Protein AF-A0A2E5A199-F1 (afdb_monomer_lite)

Radius of gyration: 37.07 Å; chains: 1; bounding box: 67×34×120 Å

Sequence (334 aa):
MKANLLFLALPLVFSFAASLFSQEEELDAVEVDLREHFSIIGDELREQHEELSDLALEHELHFNEAQEEEDEFLIGMTEIEHAQAQQNLASWAKLIARHKKLMSMEGEAFINQSETFNAVIESVHRERDLIESRSKVAQIKFELGFAEDEQREDEQAILLRFLKQAQQEVKARSALMERWEAITRAEAQGHHEEAEVMHRKLFLEEQDLSLKLEAAELQSRVIEVRDRAKQFRKEAMLADKEVQTAKGISQLFNQRMETWKQLRAELEQAEDDEREELMEQFFEAQEKFQLKREAMEIELNLVRAQAHGDDDMVDELELHLEELSLEIHEFEEK

Foldseek 3Di:
DDDPPPPPDDPPPPPPPPPDDDADPVQVVVVVVLLVVLVVVLVVLVVVLVVLVVQLVVLVVQLVVCVVVVPPLSNQLSVLSNVLSVVLNVLSVVLSVVSVVLSPDDTPVNVVCSVVSVLSVVLSVLVNQLSVLVSQLSSLVSVLVVCVVVVVVVVNVVSVVSNVVSVVLNVLSVVLSVLSVVLVVCVVVVVPVVSVVSVVVSVVSVVVSVVVVVVVVVVVVVVVVVVVVVVVVLVVVLVVLVVVLVVVLVVLVVVLVVLVVVLVVCCVVDDPVVNVVSVVVNVLSVVLSVLVNVLSVLVSVLSVCVSVVVVVSNVVSVVVNVVSVVVNVVSVVD

Secondary structure (DSSP, 8-state):
----------STTTTTSTTSS-TTHHHHHHHHHHHHHHHHHHHHHHHHHHHHHHHHHHHHHHHHHHHHHT-HHHHHHHHHHHHHHHHHHHHHHHHHHHHHHHHT--THHHHHHHHHHHHHHHHHHHHHHHHHHHHHHHHHHHHHHHHHHTT-HHHHHHHHHHHHHHHHHHHHHHHHHHHHHHHHHHHHTT-HHHHHHHHHHHHHHHHHHHHHHHHHHHHHHHHHHHHHHHHHHHHHHHHHHHHHHHHHHHHHHHHHHHHHHHHHHHHTT--HHHHHHHHHHHHHHHHHHHHHHHHHHHHHHHHHHHHHT-HHHHHHHHHHHHHHHHHHHHHHH-

pLDDT: mean 85.94, std 14.56, range [24.88, 97.38]

Structure (mmCIF, N/CA/C/O backbone):
data_AF-A0A2E5A199-F1
#
_entry.id   AF-A0A2E5A199-F1
#
loop_
_atom_site.group_PDB
_atom_site.id
_atom_site.type_symbol
_atom_site.label_atom_id
_atom_site.label_alt_id
_atom_site.label_comp_id
_atom_site.label_asym_id
_atom_site.label_entity_id
_atom_site.label_seq_id
_atom_site.pdbx_PDB_ins_code
_atom_site.Cartn_x
_atom_site.Cartn_y
_atom_site.Cartn_z
_atom_site.occupancy
_atom_site.B_iso_or_equiv
_atom_site.auth_seq_id
_atom_site.auth_comp_id
_atom_site.auth_asym_id
_atom_site.auth_atom_id
_atom_site.pdbx_PDB_model_num
ATOM 1 N N . MET A 1 1 ? 1.422 8.614 -4.851 1.00 24.88 1 MET A N 1
ATOM 2 C CA . MET A 1 1 ? 0.882 9.483 -5.919 1.00 24.88 1 MET A CA 1
ATOM 3 C C . MET A 1 1 ? 1.415 8.922 -7.231 1.00 24.88 1 MET A C 1
ATOM 5 O O . MET A 1 1 ? 2.609 9.010 -7.450 1.00 24.88 1 MET A O 1
ATOM 9 N N . LYS A 1 2 ? 0.605 8.192 -8.016 1.00 27.00 2 LYS A N 1
ATOM 10 C CA . LYS A 1 2 ? 1.085 7.590 -9.274 1.00 27.00 2 LYS A CA 1
ATOM 11 C C . LYS A 1 2 ? 1.352 8.738 -10.251 1.00 27.00 2 LYS A C 1
ATOM 13 O O . LYS A 1 2 ? 0.399 9.410 -10.643 1.00 27.00 2 LYS A O 1
ATOM 18 N N . ALA A 1 3 ? 2.616 8.994 -10.580 1.00 29.12 3 ALA A N 1
ATOM 19 C CA . ALA A 1 3 ? 2.959 9.863 -11.695 1.00 29.12 3 ALA A CA 1
ATOM 20 C C . ALA A 1 3 ? 2.280 9.275 -12.938 1.00 29.12 3 ALA A C 1
ATOM 22 O O . ALA A 1 3 ? 2.580 8.154 -13.353 1.00 29.12 3 ALA A O 1
ATOM 23 N N . ASN A 1 4 ? 1.285 9.985 -13.470 1.00 28.78 4 ASN A N 1
ATOM 24 C CA . ASN A 1 4 ? 0.706 9.673 -14.768 1.00 28.78 4 ASN A CA 1
ATOM 25 C C . ASN A 1 4 ? 1.827 9.856 -15.794 1.00 28.78 4 ASN A C 1
ATOM 27 O O . ASN A 1 4 ? 2.088 10.973 -16.231 1.00 28.78 4 ASN A O 1
ATOM 31 N N . LEU A 1 5 ? 2.505 8.759 -16.134 1.00 39.41 5 LEU A N 1
ATOM 32 C CA . LEU A 1 5 ? 3.468 8.673 -17.225 1.00 39.41 5 LEU A CA 1
ATOM 33 C C . LEU A 1 5 ? 2.716 8.901 -18.534 1.00 39.41 5 LEU A C 1
ATOM 35 O O . LEU A 1 5 ? 2.209 7.979 -19.168 1.00 39.41 5 LEU A O 1
ATOM 39 N N . LEU A 1 6 ? 2.602 10.169 -18.905 1.00 34.03 6 LEU A N 1
ATOM 40 C CA . LEU A 1 6 ? 1.997 10.626 -20.142 1.00 34.03 6 LEU A CA 1
ATOM 41 C C . LEU A 1 6 ? 3.046 10.551 -21.259 1.00 34.03 6 LEU A C 1
ATOM 43 O O . LEU A 1 6 ? 3.339 11.543 -21.909 1.00 34.03 6 LEU A O 1
ATOM 47 N N . PHE A 1 7 ? 3.620 9.367 -21.491 1.00 43.84 7 PHE A N 1
ATOM 48 C CA . PHE A 1 7 ? 4.383 9.138 -22.714 1.00 43.84 7 PHE A CA 1
ATOM 49 C C . PHE A 1 7 ? 3.395 8.823 -23.832 1.00 43.84 7 PHE A C 1
ATOM 51 O O . PHE A 1 7 ? 2.826 7.733 -23.922 1.00 43.84 7 PHE A O 1
ATOM 58 N N . LEU A 1 8 ? 3.137 9.845 -24.647 1.00 34.78 8 LEU A N 1
ATOM 59 C CA . LEU A 1 8 ? 2.401 9.748 -25.898 1.00 34.78 8 LEU A CA 1
ATOM 60 C C . LEU A 1 8 ? 2.966 8.591 -26.725 1.00 34.78 8 LEU A C 1
ATOM 62 O O . LEU A 1 8 ? 4.098 8.631 -27.199 1.00 34.78 8 LEU A O 1
ATOM 66 N N . ALA A 1 9 ? 2.142 7.561 -26.894 1.00 34.72 9 ALA A N 1
ATOM 67 C CA . ALA A 1 9 ? 2.368 6.469 -27.819 1.00 34.72 9 ALA A CA 1
ATOM 68 C C . ALA A 1 9 ? 2.632 7.023 -29.225 1.00 34.72 9 ALA A C 1
ATOM 70 O O . ALA A 1 9 ? 1.703 7.429 -29.921 1.00 34.72 9 ALA A O 1
ATOM 71 N N . LEU A 1 10 ? 3.894 7.030 -29.649 1.00 37.38 10 LEU A N 1
ATOM 72 C CA . LEU A 1 10 ? 4.269 7.339 -31.024 1.00 37.38 10 LEU A CA 1
ATOM 73 C C . LEU A 1 10 ? 5.479 6.517 -31.526 1.00 37.38 10 LEU A C 1
ATOM 75 O O . LEU A 1 10 ? 6.422 7.109 -32.035 1.00 37.38 10 LEU A O 1
ATOM 79 N N . PRO A 1 11 ? 5.477 5.162 -31.496 1.00 36.22 11 PRO A N 1
ATOM 80 C CA . PRO A 1 11 ? 6.445 4.405 -32.295 1.00 36.22 11 PRO A CA 1
ATOM 81 C C . PRO A 1 11 ? 5.912 4.030 -33.693 1.00 36.22 11 PRO A C 1
ATOM 83 O O . PRO A 1 11 ? 6.680 3.673 -34.575 1.00 36.22 11 PRO A O 1
ATOM 86 N N . LEU A 1 12 ? 4.601 4.112 -33.948 1.00 33.97 12 LEU A N 1
ATOM 87 C CA . LEU A 1 12 ? 3.989 3.420 -35.097 1.00 33.97 12 LEU A CA 1
ATOM 88 C C . LEU A 1 12 ? 4.037 4.148 -36.452 1.00 33.97 12 LEU A C 1
ATOM 90 O O . LEU A 1 12 ? 3.563 3.589 -37.438 1.00 33.97 12 LEU A O 1
ATOM 94 N N . VAL A 1 13 ? 4.576 5.368 -36.540 1.00 35.22 13 VAL A N 1
ATOM 95 C CA . VAL A 1 13 ? 4.525 6.150 -37.796 1.00 35.22 13 VAL A CA 1
ATOM 96 C C . VAL A 1 13 ? 5.843 6.129 -38.582 1.00 35.22 13 VAL A C 1
ATOM 98 O O . VAL A 1 13 ? 5.814 6.330 -39.794 1.00 35.22 13 VAL A O 1
ATOM 101 N N . PHE A 1 14 ? 6.987 5.821 -37.961 1.00 40.53 14 PHE A N 1
ATOM 102 C CA . PHE A 1 14 ? 8.288 6.006 -38.622 1.00 40.53 14 PHE A CA 1
ATOM 103 C C . PHE A 1 14 ? 8.912 4.751 -39.252 1.00 40.53 14 PHE A C 1
ATOM 105 O O . PHE A 1 14 ? 9.697 4.890 -40.190 1.00 40.53 14 PHE A O 1
ATOM 112 N N . SER A 1 15 ? 8.509 3.533 -38.869 1.00 36.47 15 SER A N 1
ATOM 113 C CA . SER A 1 15 ? 9.135 2.298 -39.386 1.00 36.47 15 SER A CA 1
ATOM 114 C C . SER A 1 15 ? 8.840 1.985 -40.868 1.00 36.47 15 SER A C 1
ATOM 116 O O . SER A 1 15 ? 9.334 0.993 -41.394 1.00 36.47 15 SER A O 1
ATOM 118 N N . PHE A 1 16 ? 8.064 2.814 -41.582 1.00 34.56 16 PHE A N 1
ATOM 119 C CA . PHE A 1 16 ? 7.755 2.603 -43.007 1.00 34.56 16 PHE A CA 1
ATOM 120 C C . PHE A 1 16 ? 8.503 3.540 -43.976 1.00 34.56 16 PHE A C 1
ATOM 122 O O . PHE A 1 16 ? 8.472 3.310 -45.185 1.00 34.56 16 PHE A O 1
ATOM 129 N N . ALA A 1 17 ? 9.184 4.583 -43.488 1.00 35.19 17 ALA A N 1
ATOM 130 C CA . ALA A 1 17 ? 9.721 5.638 -44.356 1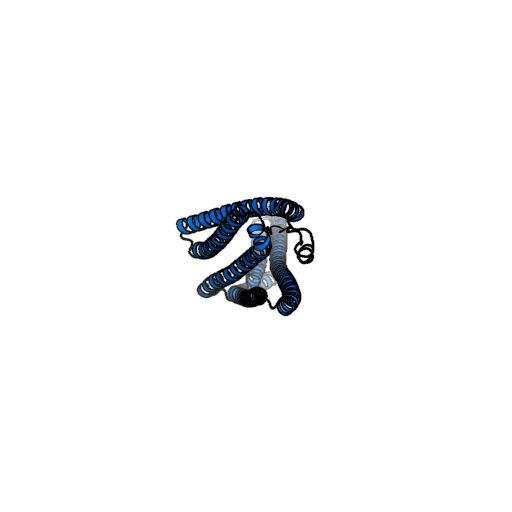.00 35.19 17 ALA A CA 1
ATOM 131 C C . ALA A 1 17 ? 11.151 5.386 -44.878 1.00 35.19 17 ALA A C 1
ATOM 133 O O . ALA A 1 17 ? 11.573 6.046 -45.819 1.00 35.19 17 ALA A O 1
ATOM 134 N N . ALA A 1 18 ? 11.891 4.419 -44.328 1.00 39.81 18 ALA A N 1
ATOM 135 C CA . ALA A 1 18 ? 13.328 4.277 -44.598 1.00 39.81 18 ALA A CA 1
ATOM 136 C C . ALA A 1 18 ? 13.702 3.500 -45.882 1.00 39.81 18 ALA A C 1
ATOM 138 O O . ALA A 1 18 ? 14.885 3.340 -46.173 1.00 39.81 18 ALA A O 1
ATOM 139 N N . SER A 1 19 ? 12.741 2.971 -46.653 1.00 38.12 19 SER A N 1
ATOM 140 C CA . SER A 1 19 ? 13.057 2.028 -47.751 1.00 38.12 19 SER A CA 1
ATOM 141 C C . SER A 1 19 ? 13.095 2.619 -49.163 1.00 38.12 19 SER A C 1
ATOM 143 O O . SER A 1 19 ? 13.468 1.922 -50.107 1.00 38.12 19 SER A O 1
ATOM 145 N N . LEU A 1 20 ? 12.762 3.893 -49.345 1.00 42.84 20 LEU A N 1
ATOM 146 C CA . LEU A 1 20 ? 12.813 4.578 -50.636 1.00 42.84 20 LEU A CA 1
ATOM 147 C C . LEU A 1 20 ? 13.168 6.051 -50.364 1.00 42.84 20 LEU A C 1
ATOM 149 O O . LEU A 1 20 ? 12.809 6.548 -49.309 1.00 42.84 20 LEU A O 1
ATOM 153 N N . PHE A 1 21 ? 13.772 6.750 -51.328 1.00 44.56 21 PHE A N 1
ATOM 154 C CA . PHE A 1 21 ? 13.880 8.227 -51.402 1.00 44.56 21 PHE A CA 1
ATOM 155 C C . PHE A 1 21 ? 15.234 8.867 -50.992 1.00 44.56 21 PHE A C 1
ATOM 157 O O . PHE A 1 21 ? 16.195 8.176 -50.674 1.00 44.56 21 PHE A O 1
ATOM 164 N N . SER A 1 22 ? 15.398 10.149 -51.327 1.00 42.78 22 SER A N 1
ATOM 165 C CA . SER A 1 22 ? 16.601 10.771 -51.917 1.00 42.78 22 SER A CA 1
ATOM 166 C C . SER A 1 22 ? 17.597 11.291 -50.864 1.00 42.78 22 SER A C 1
ATOM 168 O O . SER A 1 22 ? 17.261 12.123 -50.036 1.00 42.78 22 SER A O 1
ATOM 170 N N . GLN A 1 23 ? 18.855 10.846 -50.939 1.00 52.28 23 GLN A N 1
ATOM 171 C CA . GLN A 1 23 ? 19.699 10.537 -49.771 1.00 52.28 23 GLN A CA 1
ATOM 172 C C . GLN A 1 23 ? 20.349 11.658 -48.926 1.00 52.28 23 GLN A C 1
ATOM 174 O O . GLN A 1 23 ? 20.920 11.299 -47.910 1.00 52.28 23 GLN A O 1
ATOM 179 N N . GLU A 1 24 ? 20.317 12.955 -49.251 1.00 51.00 24 GLU A N 1
ATOM 180 C CA . GLU A 1 24 ? 20.997 13.976 -48.402 1.00 51.00 24 GLU A CA 1
ATOM 181 C C . GLU A 1 24 ? 20.033 15.027 -47.827 1.00 51.00 24 GLU A C 1
ATOM 183 O O . GLU A 1 24 ? 19.959 15.183 -46.613 1.00 51.00 24 GLU A O 1
ATOM 188 N N . GLU A 1 25 ? 19.217 15.684 -48.659 1.00 51.72 25 GLU A N 1
ATOM 189 C CA . GLU A 1 25 ? 18.277 16.731 -48.204 1.00 51.72 25 GLU A CA 1
ATOM 190 C C . GLU A 1 25 ? 17.136 16.202 -47.304 1.00 51.72 25 GLU A C 1
ATOM 192 O O . GLU A 1 25 ? 16.601 16.952 -46.490 1.00 51.72 25 GLU A O 1
ATOM 197 N N . GLU A 1 26 ? 16.765 14.919 -47.415 1.00 66.69 26 GLU A N 1
ATOM 198 C CA . GLU A 1 26 ? 15.750 14.287 -46.551 1.00 66.69 26 GLU A CA 1
ATOM 199 C C . GLU A 1 26 ? 16.341 13.719 -45.248 1.00 66.69 26 GLU A C 1
ATOM 201 O O . GLU A 1 26 ? 15.635 13.680 -44.241 1.00 66.69 26 GLU A O 1
ATOM 206 N N . LEU A 1 27 ? 17.626 13.330 -45.222 1.00 70.44 27 LEU A N 1
ATOM 207 C CA . LEU A 1 27 ? 18.279 12.851 -43.993 1.00 70.44 27 LEU A CA 1
ATOM 208 C C . LEU A 1 27 ? 18.458 13.982 -42.982 1.00 70.44 27 LEU A C 1
ATOM 210 O O . LEU A 1 27 ? 18.178 13.779 -41.803 1.00 70.44 27 LEU A O 1
ATOM 214 N N . ASP A 1 28 ? 18.845 15.171 -43.446 1.00 79.12 28 ASP A N 1
ATOM 215 C CA . ASP A 1 28 ? 18.967 16.353 -42.589 1.00 79.12 28 ASP A CA 1
ATOM 216 C C . ASP A 1 28 ? 17.611 16.736 -41.973 1.00 79.12 28 ASP A C 1
ATOM 218 O O . ASP A 1 28 ? 17.536 17.064 -40.789 1.00 79.12 28 ASP A O 1
ATOM 222 N N . ALA A 1 29 ? 16.520 16.649 -42.744 1.00 82.88 29 ALA A N 1
ATOM 223 C CA . ALA A 1 29 ? 15.172 16.919 -42.244 1.00 82.88 29 ALA A CA 1
ATOM 224 C C . ALA A 1 29 ? 14.725 15.886 -41.190 1.00 82.88 29 ALA A C 1
ATOM 226 O O . ALA A 1 29 ? 14.245 16.266 -40.124 1.00 82.88 29 ALA A O 1
ATOM 227 N N . VAL A 1 30 ? 14.941 14.590 -41.449 1.00 83.19 30 VAL A N 1
ATOM 228 C CA . VAL A 1 30 ? 14.633 13.507 -40.495 1.00 83.19 30 VAL A CA 1
ATOM 229 C C . VAL A 1 30 ? 15.480 13.620 -39.227 1.00 83.19 30 VAL A C 1
ATOM 231 O O . VAL A 1 30 ? 14.975 13.420 -38.123 1.00 83.19 30 VAL A O 1
ATOM 234 N N . GLU A 1 31 ? 16.763 13.953 -39.359 1.00 87.38 31 GLU A N 1
ATOM 235 C CA . GLU A 1 31 ? 17.644 14.171 -38.215 1.00 87.38 31 GLU A CA 1
ATOM 236 C C . GLU A 1 31 ? 17.173 15.355 -37.364 1.00 87.38 31 GLU A C 1
ATOM 238 O O . GLU A 1 31 ? 17.154 15.235 -36.139 1.00 87.38 31 GLU A O 1
ATOM 243 N N . VAL A 1 32 ? 16.765 16.471 -37.979 1.00 90.44 32 VAL A N 1
ATOM 244 C CA . VAL A 1 32 ? 16.222 17.633 -37.257 1.00 90.44 32 VAL A CA 1
ATOM 245 C C . VAL A 1 32 ? 14.986 17.245 -36.441 1.00 90.44 32 VAL A C 1
ATOM 247 O O . VAL A 1 32 ? 14.961 17.516 -35.238 1.00 90.44 32 VAL A O 1
ATOM 250 N N . ASP A 1 33 ? 14.021 16.550 -37.048 1.00 88.62 33 ASP A N 1
ATOM 251 C CA . ASP A 1 33 ? 12.797 16.106 -36.366 1.00 88.62 33 ASP A CA 1
ATOM 252 C C . ASP A 1 33 ? 13.111 15.153 -35.196 1.00 88.62 33 ASP A C 1
ATOM 254 O O . ASP A 1 33 ? 12.613 15.314 -34.077 1.00 88.62 33 ASP A O 1
ATOM 258 N N . LEU A 1 34 ? 13.994 14.171 -35.418 1.00 88.81 34 LEU A N 1
ATOM 259 C CA . LEU A 1 34 ? 14.422 13.236 -34.375 1.00 88.81 34 LEU A CA 1
ATOM 260 C C . LEU A 1 34 ? 15.199 13.939 -33.255 1.00 88.81 34 LEU A C 1
ATOM 262 O O . LEU A 1 34 ? 15.052 13.580 -32.088 1.00 88.81 34 LEU A O 1
ATOM 266 N N . ARG A 1 35 ? 16.025 14.943 -33.568 1.00 92.88 35 ARG A N 1
ATOM 267 C CA . ARG A 1 35 ? 16.754 15.721 -32.556 1.00 92.88 35 ARG A CA 1
ATOM 268 C C . ARG A 1 35 ? 15.820 16.553 -31.696 1.00 92.88 35 ARG A C 1
ATOM 270 O O . ARG A 1 35 ? 16.056 16.628 -30.493 1.00 92.88 35 ARG A O 1
ATOM 277 N N . GLU A 1 36 ? 14.784 17.151 -32.277 1.00 92.56 36 GLU A N 1
ATOM 278 C CA . GLU A 1 36 ? 13.746 17.841 -31.508 1.00 92.56 36 GLU A CA 1
ATOM 279 C C . GLU A 1 36 ? 13.052 16.858 -30.556 1.00 92.56 36 GLU A C 1
ATOM 281 O O . GLU A 1 36 ? 13.014 17.094 -29.346 1.00 92.56 36 GLU A O 1
ATOM 286 N N . HIS A 1 37 ? 12.621 15.703 -31.070 1.00 90.50 37 HIS A N 1
ATOM 287 C CA . HIS A 1 37 ? 12.005 14.645 -30.271 1.00 90.50 37 HIS A CA 1
ATOM 288 C C . HIS A 1 37 ? 12.902 14.170 -29.116 1.00 90.50 37 HIS A C 1
ATOM 290 O O . HIS A 1 37 ? 12.479 14.165 -27.958 1.00 90.50 37 HIS A O 1
ATOM 296 N N . PHE A 1 38 ? 14.163 13.822 -29.390 1.00 92.31 38 PHE A N 1
ATOM 297 C CA . PHE A 1 38 ? 15.076 13.384 -28.336 1.00 92.31 38 PHE A CA 1
ATOM 298 C C . PHE A 1 38 ? 15.531 14.522 -27.427 1.00 92.31 38 PHE A C 1
ATOM 300 O O . PHE A 1 38 ? 15.937 14.243 -26.303 1.00 92.31 38 PHE A O 1
ATOM 307 N N . SER A 1 39 ? 15.458 15.788 -27.840 1.00 93.50 39 SER A N 1
ATOM 308 C CA . SER A 1 39 ? 15.671 16.907 -26.918 1.00 93.50 39 SER A CA 1
ATOM 309 C C . SER A 1 39 ? 14.593 16.919 -25.835 1.00 93.50 39 SER A C 1
ATOM 311 O O . SER A 1 39 ? 14.948 16.983 -24.659 1.00 93.50 39 SER A O 1
ATOM 313 N N . ILE A 1 40 ? 13.320 16.767 -26.226 1.00 94.06 40 ILE A N 1
ATOM 314 C CA . ILE A 1 40 ? 12.175 16.684 -25.304 1.00 94.06 40 ILE A CA 1
ATOM 315 C C . ILE A 1 40 ? 12.341 15.490 -24.360 1.00 94.06 40 ILE A C 1
ATOM 317 O O . ILE A 1 40 ? 12.345 15.671 -23.146 1.00 94.06 40 ILE A O 1
ATOM 321 N N . ILE A 1 41 ? 12.611 14.297 -24.904 1.00 91.12 41 ILE A N 1
ATOM 322 C CA . ILE A 1 41 ? 12.896 13.105 -24.087 1.00 91.12 41 ILE A CA 1
ATOM 323 C C . ILE A 1 41 ? 14.065 13.370 -23.133 1.00 91.12 41 ILE A C 1
ATOM 325 O O . ILE A 1 41 ? 14.059 12.945 -21.985 1.00 91.12 41 ILE A O 1
ATOM 329 N N . GLY A 1 42 ? 15.099 14.072 -23.593 1.00 92.94 42 GLY A N 1
ATOM 330 C CA . GLY A 1 42 ? 16.251 14.413 -22.771 1.00 92.94 42 GLY A CA 1
ATOM 331 C C . GLY A 1 42 ? 15.902 15.280 -21.563 1.00 92.94 42 GLY A C 1
ATOM 332 O O . GLY A 1 42 ? 16.518 15.098 -20.511 1.00 92.94 42 GLY A O 1
ATOM 333 N N . ASP A 1 43 ? 14.969 16.220 -21.718 1.00 94.19 43 ASP A N 1
ATOM 334 C CA . ASP A 1 43 ? 14.435 17.039 -20.626 1.00 94.19 43 ASP A CA 1
ATOM 335 C C . ASP A 1 43 ? 13.599 16.186 -19.662 1.00 94.19 43 ASP A C 1
ATOM 337 O O . ASP A 1 43 ? 13.896 16.170 -18.468 1.00 94.19 43 ASP A O 1
ATOM 341 N N . GLU A 1 44 ? 12.667 15.381 -20.177 1.00 93.38 44 GLU A N 1
ATOM 342 C CA . GLU A 1 44 ? 11.818 14.480 -19.377 1.00 93.38 44 GLU A CA 1
ATOM 343 C C . GLU A 1 44 ? 12.647 13.463 -18.574 1.00 93.38 44 GLU A C 1
ATOM 345 O O . GLU A 1 44 ? 12.387 13.210 -17.398 1.00 93.38 44 GLU A O 1
ATOM 350 N N . LEU A 1 45 ? 13.706 12.904 -19.172 1.00 93.06 45 LEU A N 1
ATOM 351 C CA . LEU A 1 45 ? 14.615 11.989 -18.480 1.00 93.06 45 LEU A CA 1
ATOM 352 C C . LEU A 1 45 ? 15.344 12.669 -17.317 1.00 93.06 45 LEU A C 1
ATOM 354 O O . LEU A 1 45 ? 15.592 12.017 -16.303 1.00 93.06 45 LEU A O 1
ATOM 358 N N . ARG A 1 46 ? 15.719 13.948 -17.465 1.00 93.50 46 ARG A N 1
ATOM 359 C CA . ARG A 1 46 ? 16.380 14.721 -16.403 1.00 93.50 46 ARG A CA 1
ATOM 360 C C . ARG A 1 46 ? 15.415 15.058 -15.276 1.00 93.50 46 ARG A C 1
ATOM 362 O O . ARG A 1 46 ? 15.801 14.885 -14.128 1.00 93.50 46 ARG A O 1
ATOM 369 N N . GLU A 1 47 ? 14.198 15.474 -15.607 1.00 95.06 47 GLU A N 1
ATOM 370 C CA . GLU A 1 47 ? 13.137 15.735 -14.629 1.00 95.06 47 GLU A CA 1
ATOM 371 C C . GLU A 1 47 ? 12.844 14.475 -13.804 1.00 95.06 47 GLU A C 1
ATOM 373 O O . GLU A 1 47 ? 12.942 14.493 -12.583 1.00 95.06 47 GLU A O 1
ATOM 378 N N . GLN A 1 48 ? 12.641 13.330 -14.459 1.00 91.06 48 GLN A N 1
ATOM 379 C CA . GLN A 1 48 ? 12.413 12.066 -13.751 1.00 91.06 48 GLN A CA 1
ATOM 380 C C . GLN A 1 48 ? 13.619 11.613 -12.916 1.00 91.06 48 GLN A C 1
ATOM 382 O O . GLN A 1 48 ? 13.451 10.989 -11.872 1.00 91.06 48 GLN A O 1
ATOM 387 N N . HIS A 1 49 ? 14.847 11.912 -13.348 1.00 93.50 49 HIS A N 1
ATOM 388 C CA . HIS A 1 49 ? 16.030 11.647 -12.528 1.00 93.50 49 HIS A CA 1
ATOM 389 C C . HIS A 1 49 ? 16.058 12.506 -11.264 1.00 93.50 49 HIS A C 1
ATOM 391 O O . HIS A 1 49 ? 16.510 12.029 -10.228 1.00 93.50 49 HIS A O 1
ATOM 397 N N . GLU A 1 50 ? 15.638 13.767 -11.357 1.00 95.25 50 GLU A N 1
ATOM 398 C CA . GLU A 1 50 ? 15.537 14.674 -10.213 1.00 95.25 50 GLU A CA 1
ATOM 399 C C . GLU A 1 50 ? 14.490 14.158 -9.220 1.00 95.25 50 GLU A C 1
ATOM 401 O O . GLU A 1 50 ? 14.830 13.940 -8.063 1.00 95.25 50 GLU A O 1
ATOM 406 N N . GLU A 1 51 ? 13.294 13.791 -9.691 1.00 94.00 51 GLU A N 1
ATOM 407 C CA . GLU A 1 51 ? 12.251 13.185 -8.847 1.00 94.00 51 GLU A CA 1
ATOM 408 C C . GLU A 1 51 ? 12.729 11.903 -8.143 1.00 94.00 51 GLU A C 1
ATOM 410 O O . GLU A 1 51 ? 12.517 11.718 -6.945 1.00 94.00 51 GLU A O 1
ATOM 415 N N . LEU A 1 52 ? 13.406 11.007 -8.873 1.00 92.19 52 LEU A N 1
ATOM 416 C CA . LEU A 1 52 ? 13.977 9.789 -8.291 1.00 92.19 52 LEU A CA 1
ATOM 417 C C . LEU A 1 52 ? 15.108 10.093 -7.300 1.00 92.19 52 LEU A C 1
ATOM 419 O O . LEU A 1 52 ? 15.325 9.318 -6.368 1.00 92.19 52 LEU A O 1
ATOM 423 N N . SER A 1 53 ? 15.841 11.188 -7.506 1.00 95.38 53 SER A N 1
ATOM 424 C CA . SER A 1 53 ? 16.921 11.618 -6.618 1.00 95.38 53 SER A CA 1
ATOM 425 C C . SER A 1 53 ? 16.366 12.149 -5.309 1.00 95.38 53 SER A C 1
ATOM 427 O O . SER A 1 53 ? 16.870 11.776 -4.252 1.00 95.38 53 SER A O 1
ATOM 429 N N . ASP A 1 54 ? 15.319 12.965 -5.377 1.00 94.75 54 ASP A N 1
ATOM 430 C CA . ASP A 1 54 ? 14.629 13.486 -4.201 1.00 94.75 54 ASP A CA 1
ATOM 431 C C . ASP A 1 54 ? 14.015 12.348 -3.383 1.00 94.75 54 ASP A C 1
ATOM 433 O O . ASP A 1 54 ? 14.224 12.277 -2.173 1.00 94.75 54 ASP A O 1
ATOM 437 N N . LEU A 1 55 ? 13.358 11.391 -4.046 1.00 91.12 55 LEU A N 1
ATOM 438 C CA . LEU A 1 55 ? 12.800 10.213 -3.383 1.00 91.12 55 LEU A CA 1
ATOM 439 C C . LEU A 1 55 ? 13.888 9.354 -2.712 1.00 91.12 55 LEU A C 1
ATOM 441 O O . LEU A 1 55 ? 13.705 8.861 -1.602 1.00 91.12 55 LEU A O 1
ATOM 445 N N . ALA A 1 56 ? 15.041 9.165 -3.358 1.00 93.06 56 ALA A N 1
ATOM 446 C CA . ALA A 1 56 ? 16.137 8.406 -2.757 1.00 93.06 56 ALA A CA 1
ATOM 447 C C . ALA A 1 56 ? 16.741 9.105 -1.531 1.00 93.06 56 ALA A C 1
ATOM 449 O O . ALA A 1 56 ? 17.116 8.419 -0.580 1.00 93.06 56 ALA A O 1
ATOM 450 N N . LEU A 1 57 ? 16.817 10.441 -1.552 1.00 95.00 57 LEU A N 1
ATOM 451 C CA . LEU A 1 57 ? 17.238 11.248 -0.405 1.00 95.00 57 LEU A CA 1
ATOM 452 C C . LEU A 1 57 ? 16.226 11.161 0.742 1.00 95.00 57 LEU A C 1
ATOM 454 O O . LEU A 1 57 ? 16.634 11.047 1.894 1.00 95.00 57 LEU A O 1
ATOM 458 N N . GLU A 1 58 ? 14.927 11.175 0.440 1.00 94.81 58 GLU A N 1
ATOM 459 C CA . GLU A 1 58 ? 13.859 10.973 1.428 1.00 94.81 58 GLU A CA 1
ATOM 460 C C . GLU A 1 58 ? 13.983 9.599 2.104 1.00 94.81 58 GLU A C 1
ATOM 462 O O . GLU A 1 58 ? 14.021 9.514 3.330 1.00 94.81 58 GLU A O 1
ATOM 467 N N . HIS A 1 59 ? 14.154 8.521 1.333 1.00 92.38 59 HIS A N 1
ATOM 468 C CA . HIS A 1 59 ? 14.359 7.188 1.908 1.00 92.38 59 HIS A CA 1
ATOM 469 C C . HIS A 1 59 ? 15.674 7.066 2.694 1.00 92.38 59 HIS A C 1
ATOM 471 O O . HIS A 1 59 ? 15.720 6.356 3.695 1.00 92.38 59 HIS A O 1
ATOM 477 N N . GLU A 1 60 ? 16.747 7.747 2.273 1.00 93.81 60 GLU A N 1
ATOM 478 C CA . GLU A 1 60 ? 18.000 7.808 3.041 1.00 93.81 60 GLU A CA 1
ATOM 479 C C . GLU A 1 60 ? 17.809 8.527 4.382 1.00 93.81 60 GLU A C 1
ATOM 481 O O . GLU A 1 60 ? 18.316 8.068 5.404 1.00 93.81 60 GLU A O 1
ATOM 486 N N . LEU A 1 61 ? 17.056 9.630 4.394 1.00 95.38 61 LEU A N 1
ATOM 487 C CA . LEU A 1 61 ? 16.710 10.350 5.616 1.00 95.38 61 LEU A CA 1
ATOM 488 C C . LEU A 1 61 ? 15.928 9.447 6.575 1.00 95.38 61 LEU A C 1
ATOM 490 O O . LEU A 1 61 ? 16.358 9.280 7.711 1.00 95.38 61 LEU A O 1
ATOM 494 N N . HIS A 1 62 ? 14.850 8.812 6.110 1.00 93.12 62 HIS A N 1
ATOM 495 C CA . HIS A 1 62 ? 14.040 7.919 6.941 1.00 93.12 62 HIS A CA 1
ATOM 496 C C . HIS A 1 62 ? 14.821 6.714 7.465 1.00 93.12 62 HIS A C 1
ATOM 498 O O . HIS A 1 62 ? 14.621 6.301 8.604 1.00 93.12 62 HIS A O 1
ATOM 504 N N . PHE A 1 63 ? 15.743 6.171 6.668 1.00 93.62 63 PHE A N 1
ATOM 505 C CA . PHE A 1 63 ? 16.639 5.114 7.126 1.00 93.62 63 PHE A CA 1
ATOM 506 C C . PHE A 1 63 ? 17.563 5.592 8.252 1.00 93.62 63 PHE A C 1
ATOM 508 O O . PHE A 1 63 ? 17.717 4.901 9.257 1.00 93.62 63 PHE A O 1
ATOM 515 N N . ASN A 1 64 ? 18.146 6.787 8.121 1.00 94.25 64 ASN A N 1
ATOM 516 C CA . ASN A 1 64 ? 18.992 7.363 9.166 1.00 94.25 64 ASN A CA 1
ATOM 517 C C . ASN A 1 64 ? 18.188 7.692 10.436 1.00 94.25 64 ASN A C 1
ATOM 519 O O . ASN A 1 64 ? 18.653 7.397 11.532 1.00 94.25 64 ASN A O 1
ATOM 523 N N . GLU A 1 65 ? 16.979 8.245 10.302 1.00 95.06 65 GLU A N 1
ATOM 524 C CA . GLU A 1 65 ? 16.065 8.501 11.426 1.00 95.06 65 GLU A CA 1
ATOM 525 C C . GLU A 1 65 ? 15.716 7.198 12.160 1.00 95.06 65 GLU A C 1
ATOM 527 O O . GLU A 1 65 ? 15.864 7.118 13.376 1.00 95.06 65 GLU A O 1
ATOM 532 N N . ALA A 1 66 ? 15.355 6.141 11.426 1.00 93.81 66 ALA A N 1
ATOM 533 C CA . ALA A 1 66 ? 15.067 4.834 12.011 1.00 93.81 66 ALA A CA 1
ATOM 534 C C . ALA A 1 66 ? 16.286 4.233 12.737 1.00 93.81 66 ALA A C 1
ATOM 536 O O . ALA A 1 66 ? 16.138 3.613 13.790 1.00 93.81 66 ALA A O 1
ATOM 537 N N . GLN A 1 67 ? 17.500 4.438 12.208 1.00 94.31 67 GLN A N 1
ATOM 538 C CA . GLN A 1 67 ? 18.739 4.035 12.881 1.00 94.31 67 GLN A CA 1
ATOM 539 C C . GLN A 1 67 ? 18.997 4.817 14.171 1.00 94.31 67 GLN A C 1
ATOM 541 O O . GLN A 1 67 ? 19.460 4.229 15.147 1.00 94.31 67 GLN A O 1
ATOM 546 N N . GLU A 1 68 ? 18.724 6.122 14.182 1.00 95.75 68 GLU A N 1
ATOM 547 C CA . GLU A 1 68 ? 18.858 6.962 15.376 1.00 95.75 68 GLU A CA 1
ATOM 548 C C . GLU A 1 68 ? 17.836 6.596 16.461 1.00 95.75 68 GLU A C 1
ATOM 550 O O . GLU A 1 68 ? 18.155 6.662 17.649 1.00 95.75 68 GLU A O 1
ATOM 555 N N . GLU A 1 69 ? 16.631 6.188 16.059 1.00 95.56 69 GLU A N 1
ATOM 556 C CA . GLU A 1 69 ? 15.563 5.730 16.955 1.00 95.56 69 GLU A CA 1
ATOM 557 C C . GLU A 1 69 ? 15.720 4.264 17.403 1.00 95.56 69 GLU A C 1
ATOM 559 O O . GLU A 1 69 ? 14.996 3.823 18.294 1.00 95.56 69 GLU A O 1
ATOM 564 N N . GLU A 1 70 ? 16.683 3.527 16.834 1.00 93.62 70 GLU A N 1
ATOM 565 C CA . GLU A 1 70 ? 16.919 2.094 17.077 1.00 93.62 70 GLU A CA 1
ATOM 566 C C . GLU A 1 70 ? 15.664 1.219 16.837 1.00 93.62 70 GLU A C 1
ATOM 568 O O . GLU A 1 70 ? 15.501 0.160 17.447 1.00 93.62 70 GLU A O 1
ATOM 573 N N . ASP A 1 71 ? 14.775 1.637 15.926 1.00 94.50 71 ASP A N 1
ATOM 574 C CA . ASP A 1 71 ? 13.564 0.891 15.565 1.00 94.50 71 ASP A CA 1
ATOM 575 C C . ASP A 1 71 ? 13.895 -0.175 14.509 1.00 94.50 71 ASP A C 1
ATOM 577 O O . ASP A 1 71 ? 13.972 0.098 13.310 1.00 94.50 71 ASP A O 1
ATOM 581 N N . GLU A 1 72 ? 14.102 -1.417 14.957 1.00 91.19 72 GLU A N 1
ATOM 582 C CA . GLU A 1 72 ? 14.478 -2.547 14.095 1.00 91.19 72 GLU A CA 1
ATOM 583 C C . GLU A 1 72 ? 13.497 -2.781 12.934 1.00 91.19 72 GLU A C 1
ATOM 585 O O . GLU A 1 72 ? 13.923 -3.158 11.835 1.00 91.19 72 GLU A O 1
ATOM 590 N N . PHE A 1 73 ? 12.199 -2.542 13.151 1.00 91.50 73 PHE A N 1
ATOM 591 C CA . PHE A 1 73 ? 11.186 -2.704 12.113 1.00 91.50 73 PHE A CA 1
ATOM 592 C C . PHE A 1 73 ? 11.323 -1.610 11.053 1.00 91.50 73 PHE A C 1
ATOM 594 O O . PHE A 1 73 ? 11.414 -1.906 9.856 1.00 91.50 73 PHE A O 1
ATOM 601 N N . LEU A 1 74 ? 11.388 -0.345 11.479 1.00 92.94 74 LEU A N 1
ATOM 602 C CA . LEU A 1 74 ? 11.538 0.781 10.557 1.00 92.94 74 LEU A CA 1
ATOM 603 C C . LEU A 1 74 ? 12.875 0.738 9.815 1.00 92.94 74 LEU A C 1
ATOM 605 O O . LEU A 1 74 ? 12.897 1.020 8.616 1.00 92.94 74 LEU A O 1
ATOM 609 N N . ILE A 1 75 ? 13.966 0.326 10.469 1.00 94.38 75 ILE A N 1
ATOM 610 C CA . ILE A 1 75 ? 15.284 0.170 9.836 1.00 94.38 75 ILE A CA 1
ATOM 611 C C . ILE A 1 75 ? 15.193 -0.808 8.664 1.00 94.38 75 ILE A C 1
ATOM 613 O O . ILE A 1 75 ? 15.613 -0.478 7.557 1.00 94.38 75 ILE A O 1
ATOM 617 N N . GLY A 1 76 ? 14.626 -2.000 8.870 1.00 93.12 76 GLY A N 1
ATOM 618 C CA . GLY A 1 76 ? 14.572 -2.991 7.796 1.00 93.12 76 GLY A CA 1
ATOM 619 C C . GLY A 1 76 ? 13.606 -2.616 6.668 1.00 93.12 76 GLY A C 1
ATOM 620 O O . GLY A 1 76 ? 13.908 -2.867 5.500 1.00 93.12 76 GLY A O 1
ATOM 621 N N . MET A 1 77 ? 12.485 -1.954 6.974 1.00 95.12 77 MET A N 1
ATOM 622 C CA . MET A 1 77 ? 11.567 -1.451 5.943 1.00 95.12 77 MET A CA 1
ATOM 623 C C . MET A 1 77 ? 12.210 -0.358 5.083 1.00 95.12 77 MET A C 1
ATOM 625 O O . MET A 1 77 ? 12.185 -0.440 3.851 1.00 95.12 77 MET A O 1
ATOM 629 N N . THR A 1 78 ? 12.837 0.630 5.720 1.00 94.50 78 THR A N 1
ATOM 630 C CA . THR A 1 78 ? 13.501 1.745 5.028 1.00 94.50 78 THR A CA 1
ATOM 631 C C . THR A 1 78 ? 14.772 1.304 4.299 1.00 94.50 78 THR A C 1
ATOM 633 O O . THR A 1 78 ? 15.069 1.840 3.233 1.00 94.50 78 THR A O 1
ATOM 636 N N . GLU A 1 79 ? 15.479 0.271 4.772 1.00 95.25 79 GLU A N 1
ATOM 637 C CA . GLU A 1 79 ? 16.611 -0.332 4.051 1.00 95.25 79 GLU A CA 1
ATOM 638 C C . GLU A 1 79 ? 16.176 -0.886 2.686 1.00 95.25 79 GLU A C 1
ATOM 640 O O . GLU A 1 79 ? 16.841 -0.663 1.668 1.00 95.25 79 GLU A O 1
ATOM 645 N N . ILE A 1 80 ? 15.036 -1.585 2.643 1.00 95.69 80 ILE A N 1
ATOM 646 C CA . ILE A 1 80 ? 14.484 -2.152 1.407 1.00 95.69 80 ILE A CA 1
ATOM 647 C C . ILE A 1 80 ? 14.100 -1.034 0.425 1.00 95.69 80 ILE A C 1
ATOM 649 O O . ILE A 1 80 ? 14.444 -1.108 -0.761 1.00 95.69 80 ILE A O 1
ATOM 653 N N . GLU A 1 81 ? 13.429 0.012 0.910 1.00 94.00 81 GLU A N 1
ATOM 654 C CA . GLU A 1 81 ? 13.022 1.169 0.100 1.00 94.00 81 GLU A CA 1
ATOM 655 C C . GLU A 1 81 ? 14.220 1.958 -0.432 1.00 94.00 81 GLU A C 1
ATOM 657 O O . GLU A 1 81 ? 14.291 2.268 -1.625 1.00 94.00 81 GLU A O 1
ATOM 662 N N . HIS A 1 82 ? 15.209 2.213 0.424 1.00 93.00 82 HIS A N 1
ATOM 663 C CA . HIS A 1 82 ? 16.442 2.882 0.039 1.00 93.00 82 HIS A CA 1
ATOM 664 C C . HIS A 1 82 ? 17.191 2.076 -1.034 1.00 93.00 82 HIS A C 1
ATOM 666 O O . HIS A 1 82 ? 17.571 2.619 -2.076 1.00 93.00 82 HIS A O 1
ATOM 672 N N . ALA A 1 83 ? 17.338 0.758 -0.853 1.00 94.19 83 ALA A N 1
ATOM 673 C CA . ALA A 1 83 ? 17.990 -0.106 -1.836 1.00 94.19 83 ALA A CA 1
ATOM 674 C C . ALA A 1 83 ? 17.259 -0.113 -3.193 1.00 94.19 83 ALA A C 1
ATOM 676 O O . ALA A 1 83 ? 17.906 -0.108 -4.247 1.00 94.19 83 ALA A O 1
ATOM 677 N N . GLN A 1 84 ? 15.923 -0.103 -3.186 1.00 94.62 84 GLN A N 1
ATOM 678 C CA . GLN A 1 84 ? 15.103 0.047 -4.389 1.00 94.62 84 GLN A CA 1
ATOM 679 C C . GLN A 1 84 ? 15.356 1.395 -5.079 1.00 94.62 84 GLN A C 1
ATOM 681 O O . GLN A 1 84 ? 15.607 1.426 -6.289 1.00 94.62 84 GLN A O 1
ATOM 686 N N . ALA A 1 85 ? 15.303 2.502 -4.334 1.00 93.81 85 ALA A N 1
ATOM 687 C CA . ALA A 1 85 ? 15.482 3.845 -4.879 1.00 93.81 85 ALA A CA 1
ATOM 688 C C . ALA A 1 85 ? 16.862 4.007 -5.541 1.00 93.81 85 ALA A C 1
ATOM 690 O O . ALA A 1 85 ? 16.962 4.499 -6.669 1.00 93.81 85 ALA A O 1
ATOM 691 N N . GLN A 1 86 ? 17.915 3.476 -4.911 1.00 94.12 86 GLN A N 1
ATOM 692 C CA . GLN A 1 86 ? 19.273 3.477 -5.464 1.00 94.12 86 GLN A CA 1
ATOM 693 C C . GLN A 1 86 ? 19.388 2.675 -6.772 1.00 94.12 86 GLN A C 1
ATOM 695 O O . GLN A 1 86 ? 20.060 3.105 -7.715 1.00 94.12 86 GLN A O 1
ATOM 700 N N . GLN A 1 87 ? 18.715 1.524 -6.881 1.00 94.25 87 GLN A N 1
ATOM 701 C CA . GLN A 1 87 ? 18.698 0.741 -8.127 1.00 94.25 87 GLN A CA 1
ATOM 702 C C . GLN A 1 87 ? 17.988 1.484 -9.267 1.00 94.25 87 GLN A C 1
ATOM 704 O O . GLN A 1 87 ? 18.474 1.482 -10.406 1.00 94.25 87 GLN A O 1
ATOM 709 N N . ASN A 1 88 ? 16.872 2.150 -8.962 1.00 92.38 88 ASN A N 1
ATOM 710 C CA . ASN A 1 88 ? 16.128 2.953 -9.930 1.00 92.38 88 ASN A CA 1
ATOM 711 C C . ASN A 1 88 ? 16.967 4.134 -10.429 1.00 92.38 88 ASN A C 1
ATOM 713 O O . ASN A 1 88 ? 17.130 4.301 -11.641 1.00 92.38 88 ASN A O 1
ATOM 717 N N . LEU A 1 89 ? 17.590 4.882 -9.514 1.00 93.56 89 LEU A N 1
ATOM 718 C CA . LEU A 1 89 ? 18.513 5.968 -9.841 1.00 93.56 89 LEU A CA 1
ATOM 719 C C . LEU A 1 89 ? 19.669 5.513 -10.728 1.00 93.56 89 LEU A C 1
ATOM 721 O O . LEU A 1 89 ? 19.956 6.131 -11.754 1.00 93.56 89 LEU A O 1
ATOM 725 N N . ALA A 1 90 ? 20.317 4.402 -10.375 1.00 94.06 90 ALA A N 1
ATOM 726 C CA . ALA A 1 90 ? 21.430 3.872 -11.153 1.00 94.06 90 ALA A CA 1
ATOM 727 C C . ALA A 1 90 ? 21.011 3.499 -12.586 1.00 94.06 90 ALA A C 1
ATOM 729 O O . ALA A 1 90 ? 21.784 3.686 -13.532 1.00 94.06 90 ALA A O 1
ATOM 730 N N . SER A 1 91 ? 19.798 2.975 -12.762 1.00 92.81 91 SER A N 1
ATOM 731 C CA . SER A 1 91 ? 19.244 2.624 -14.075 1.00 92.81 91 SER A CA 1
ATOM 732 C C . SER A 1 91 ? 18.917 3.876 -14.893 1.00 92.81 91 SER A C 1
ATOM 734 O O . SER A 1 91 ? 19.294 3.967 -16.066 1.00 92.81 91 SER A O 1
ATOM 736 N N . TRP A 1 92 ? 18.337 4.894 -14.254 1.00 94.06 92 TRP A N 1
ATOM 737 C CA . TRP A 1 92 ? 18.010 6.173 -14.886 1.00 94.06 92 TRP A CA 1
ATOM 738 C C . TRP A 1 92 ? 19.254 6.971 -15.295 1.00 94.06 92 TRP A C 1
ATOM 740 O O . TRP A 1 92 ? 19.346 7.483 -16.413 1.00 94.06 92 TRP A O 1
ATOM 750 N N . ALA A 1 93 ? 20.282 6.995 -14.445 1.00 93.88 93 ALA A N 1
ATOM 751 C CA . ALA A 1 93 ? 21.564 7.623 -14.748 1.00 93.88 93 ALA A CA 1
ATOM 752 C C . ALA A 1 93 ? 22.245 6.981 -15.973 1.00 93.88 93 ALA A C 1
ATOM 754 O O . ALA A 1 93 ? 22.799 7.682 -16.829 1.00 93.88 93 ALA A O 1
ATOM 755 N N . LYS A 1 94 ? 22.167 5.647 -16.111 1.00 95.50 94 LYS A N 1
ATOM 756 C CA . LYS A 1 94 ? 22.648 4.933 -17.308 1.00 95.50 94 LYS A CA 1
ATOM 757 C C . LYS A 1 94 ? 21.850 5.318 -18.554 1.00 95.50 94 LYS A C 1
ATOM 759 O O . LYS A 1 94 ? 22.454 5.475 -19.618 1.00 95.50 94 LYS A O 1
ATOM 764 N N . LEU A 1 95 ? 20.530 5.481 -18.440 1.00 95.25 95 LEU A N 1
ATOM 765 C CA . LEU A 1 95 ? 19.669 5.903 -19.547 1.00 95.25 95 LEU A CA 1
ATOM 766 C C . LEU A 1 95 ? 20.022 7.319 -20.025 1.00 95.25 95 LEU A C 1
ATOM 768 O O . LEU A 1 95 ? 20.249 7.518 -21.217 1.00 95.25 95 LEU A O 1
ATOM 772 N N . ILE A 1 96 ? 20.207 8.267 -19.102 1.00 95.50 96 ILE A N 1
ATOM 773 C CA . ILE A 1 96 ? 20.671 9.630 -19.414 1.00 95.50 96 ILE A CA 1
ATOM 774 C C . ILE A 1 96 ? 22.052 9.615 -20.077 1.00 95.50 96 ILE A C 1
ATOM 776 O O . ILE A 1 96 ? 22.301 10.353 -21.030 1.00 95.50 96 ILE A O 1
ATOM 780 N N . ALA A 1 97 ? 22.979 8.781 -19.602 1.00 96.06 97 ALA A N 1
ATOM 781 C CA . ALA A 1 97 ? 24.295 8.668 -20.226 1.00 96.06 97 ALA A CA 1
ATOM 782 C C . ALA A 1 97 ? 24.198 8.154 -21.675 1.00 96.06 97 ALA A C 1
ATOM 784 O O . ALA A 1 97 ? 24.917 8.637 -22.553 1.00 96.06 97 ALA A O 1
ATOM 785 N N . ARG A 1 98 ? 23.285 7.208 -21.944 1.00 94.88 98 ARG A N 1
ATOM 786 C CA . ARG A 1 98 ? 22.998 6.725 -23.304 1.00 94.88 98 ARG A CA 1
ATOM 787 C C . ARG A 1 98 ? 22.347 7.801 -24.170 1.00 94.88 98 ARG A C 1
ATOM 789 O O . ARG A 1 98 ? 22.773 7.954 -25.309 1.00 94.88 98 ARG A O 1
ATOM 796 N N . HIS A 1 99 ? 21.413 8.579 -23.623 1.00 96.19 99 HIS A N 1
ATOM 797 C CA . HIS A 1 99 ? 20.812 9.733 -24.301 1.00 96.19 99 HIS A CA 1
ATOM 798 C C . HIS A 1 99 ? 21.875 10.744 -24.738 1.00 96.19 99 HIS A C 1
ATOM 800 O O . HIS A 1 99 ? 21.973 11.078 -25.915 1.00 96.19 99 HIS A O 1
ATOM 806 N N . LYS A 1 100 ? 22.757 11.155 -23.817 1.00 96.00 100 LYS A N 1
ATOM 807 C CA . LYS A 1 100 ? 23.872 12.069 -24.120 1.00 96.00 100 LYS A CA 1
ATOM 808 C C . LYS A 1 100 ? 24.770 11.523 -25.228 1.00 96.00 100 LYS A C 1
ATOM 810 O O . LYS A 1 100 ? 25.199 12.274 -26.100 1.00 96.00 100 LYS A O 1
ATOM 815 N N . LYS A 1 101 ? 25.040 10.213 -25.208 1.00 96.38 101 LYS A N 1
ATOM 816 C CA . LYS A 1 101 ? 25.810 9.546 -26.262 1.00 96.38 101 LYS A CA 1
ATOM 817 C C . LYS A 1 101 ? 25.078 9.589 -27.605 1.00 96.38 101 LYS A C 1
ATOM 819 O O . LYS A 1 101 ? 25.719 9.933 -28.591 1.00 96.38 101 LYS A O 1
ATOM 824 N N . LEU A 1 102 ? 23.779 9.283 -27.647 1.00 94.94 102 LEU A N 1
ATOM 825 C CA . LEU A 1 102 ? 22.957 9.389 -28.858 1.00 94.94 102 LEU A CA 1
ATOM 826 C C . LEU A 1 102 ? 22.999 10.814 -29.425 1.00 94.94 102 LEU A C 1
ATOM 828 O O . LEU A 1 102 ? 23.330 10.989 -30.589 1.00 94.94 102 LEU A O 1
ATOM 832 N N . MET A 1 103 ? 22.765 11.830 -28.591 1.00 94.81 103 MET A N 1
ATOM 833 C CA . MET A 1 103 ? 22.733 13.233 -29.025 1.00 94.81 103 MET A CA 1
ATOM 834 C C . MET A 1 103 ? 24.075 13.744 -29.567 1.00 94.81 103 MET A C 1
ATOM 836 O O . MET A 1 103 ? 24.090 14.711 -30.326 1.00 94.81 103 MET A O 1
ATOM 840 N N . SER A 1 104 ? 25.186 13.097 -29.200 1.00 95.69 104 SER A N 1
ATOM 841 C CA . SER A 1 104 ? 26.525 13.390 -29.734 1.00 95.69 104 SER A CA 1
ATOM 842 C C . SER A 1 104 ? 26.839 12.720 -31.078 1.00 95.69 104 SER A C 1
ATOM 844 O O . SER A 1 104 ? 27.891 12.992 -31.650 1.00 95.69 104 SER A O 1
ATOM 846 N N . MET A 1 105 ? 25.979 11.819 -31.561 1.00 94.50 105 MET A N 1
ATOM 847 C CA . MET A 1 105 ? 26.100 11.217 -32.893 1.00 94.50 105 MET A CA 1
ATOM 848 C C . MET A 1 105 ? 25.567 12.176 -33.960 1.00 94.50 105 MET A C 1
ATOM 850 O O . MET A 1 105 ? 24.787 13.069 -33.643 1.00 94.50 105 MET A O 1
ATOM 854 N N . GLU A 1 106 ? 25.957 11.973 -35.217 1.00 91.38 106 GLU A N 1
ATOM 855 C CA . GLU A 1 106 ? 25.556 12.793 -36.370 1.00 91.38 106 GLU A CA 1
ATOM 856 C C . GLU A 1 106 ? 25.215 11.890 -37.565 1.00 91.38 106 GLU A C 1
ATOM 858 O O . GLU A 1 106 ? 25.748 10.776 -37.679 1.00 91.38 106 GLU A O 1
ATOM 863 N N . GLY A 1 107 ? 24.333 12.362 -38.448 1.00 87.56 107 GLY A N 1
ATOM 864 C CA . GLY A 1 107 ? 23.970 11.699 -39.696 1.00 87.56 107 GLY A CA 1
ATOM 865 C C . GLY A 1 107 ? 23.351 10.316 -39.496 1.00 87.56 107 GLY A C 1
ATOM 866 O O . GLY A 1 107 ? 22.656 10.030 -38.516 1.00 87.56 107 GLY A O 1
ATOM 867 N N . GLU A 1 108 ? 23.663 9.401 -40.414 1.00 86.31 108 GLU A N 1
ATOM 868 C CA . GLU A 1 108 ? 23.144 8.027 -40.404 1.00 86.31 108 GLU A CA 1
ATOM 869 C C . GLU A 1 108 ? 23.404 7.285 -39.082 1.00 86.31 108 GLU A C 1
ATOM 871 O O . GLU A 1 108 ? 22.604 6.443 -38.679 1.00 86.31 108 GLU A O 1
ATOM 876 N N . ALA A 1 109 ? 24.497 7.584 -38.370 1.00 87.81 109 ALA A N 1
ATOM 877 C CA . ALA A 1 109 ? 24.799 6.936 -37.094 1.00 87.81 109 ALA A CA 1
ATOM 878 C C . ALA A 1 109 ? 23.786 7.305 -35.996 1.00 87.81 109 ALA A C 1
ATOM 880 O O . ALA A 1 109 ? 23.427 6.443 -35.193 1.00 87.81 109 ALA A O 1
ATOM 881 N N . PHE A 1 110 ? 23.318 8.558 -35.976 1.00 89.94 110 PHE A N 1
ATOM 882 C CA . PHE A 1 110 ? 22.263 9.016 -35.072 1.00 89.94 110 PHE A CA 1
ATOM 883 C C . PHE A 1 110 ? 20.918 8.387 -35.442 1.00 89.94 110 PHE A C 1
ATOM 885 O O . PHE A 1 110 ? 20.267 7.785 -34.586 1.00 89.94 110 PHE A O 1
ATOM 892 N N . ILE A 1 111 ? 20.547 8.448 -36.725 1.00 86.00 111 ILE A N 1
ATOM 893 C CA . ILE A 1 111 ? 19.278 7.902 -37.223 1.00 86.00 111 ILE A CA 1
ATOM 894 C C . ILE A 1 111 ? 19.194 6.398 -36.931 1.00 86.00 111 ILE A C 1
ATOM 896 O O . ILE A 1 111 ? 18.224 5.948 -36.329 1.00 86.00 111 ILE A O 1
ATOM 900 N N . ASN A 1 112 ? 20.244 5.628 -37.226 1.00 84.69 112 ASN A N 1
ATOM 901 C CA . ASN A 1 112 ? 20.266 4.183 -36.974 1.00 84.69 112 ASN A CA 1
ATOM 902 C C . ASN A 1 112 ? 20.214 3.818 -35.477 1.00 84.69 112 ASN A C 1
ATOM 904 O O . ASN A 1 112 ? 19.759 2.734 -35.119 1.00 84.69 112 ASN A O 1
ATOM 908 N N . GLN A 1 113 ? 20.692 4.692 -34.584 1.00 87.19 113 GLN A N 1
ATOM 909 C CA . GLN A 1 113 ? 20.657 4.455 -33.134 1.00 87.19 113 GLN A CA 1
ATOM 910 C C . GLN A 1 113 ? 19.380 4.959 -32.455 1.00 87.19 113 GLN A C 1
ATOM 912 O O . GLN A 1 113 ? 19.099 4.540 -31.332 1.00 87.19 113 GLN A O 1
ATOM 917 N N . SER A 1 114 ? 18.593 5.814 -33.112 1.00 84.19 114 SER A N 1
ATOM 918 C CA . SER A 1 114 ? 17.357 6.374 -32.553 1.00 84.19 114 SER A CA 1
ATOM 919 C C . SER A 1 114 ? 16.337 5.301 -32.150 1.00 84.19 114 SER A C 1
ATOM 921 O O . SER A 1 114 ? 15.860 5.281 -31.016 1.00 84.19 114 SER A O 1
ATOM 923 N N . GLU A 1 115 ? 16.069 4.352 -33.045 1.00 78.50 115 GLU A N 1
ATOM 924 C CA . GLU A 1 115 ? 15.104 3.269 -32.828 1.00 78.50 115 GLU A CA 1
ATOM 925 C C . GLU A 1 115 ? 15.581 2.310 -31.724 1.00 78.50 115 GLU A C 1
ATOM 927 O O . GLU A 1 115 ? 14.820 1.923 -30.836 1.00 78.50 115 GLU A O 1
ATOM 932 N N . THR A 1 116 ? 16.890 2.034 -31.688 1.00 84.19 116 THR A N 1
ATOM 933 C CA . THR A 1 116 ? 17.514 1.247 -30.612 1.00 84.19 116 THR A CA 1
ATOM 934 C C . THR A 1 116 ? 17.397 1.954 -29.259 1.00 84.19 116 THR A C 1
ATOM 936 O O . THR A 1 116 ? 17.191 1.305 -28.232 1.00 84.19 116 THR A O 1
ATOM 939 N N . PHE A 1 117 ? 17.522 3.283 -29.223 1.00 87.81 117 PHE A N 1
ATOM 940 C CA . PHE A 1 117 ? 17.407 4.043 -27.983 1.00 87.81 117 PHE A CA 1
ATOM 941 C C . PHE A 1 117 ? 15.977 4.036 -27.423 1.00 87.81 117 PHE A C 1
ATOM 943 O O . PHE A 1 117 ? 15.821 3.877 -26.213 1.00 87.81 117 PHE A O 1
ATOM 950 N N . ASN A 1 118 ? 14.945 4.091 -28.269 1.00 83.94 118 ASN A N 1
ATOM 951 C CA . ASN A 1 118 ? 13.552 3.945 -27.826 1.00 83.94 118 ASN A CA 1
ATOM 952 C C . ASN A 1 118 ? 13.301 2.590 -27.149 1.00 83.94 118 ASN A C 1
ATOM 954 O O . ASN A 1 118 ? 12.768 2.544 -26.039 1.00 83.94 118 ASN A O 1
ATOM 958 N N . ALA A 1 119 ? 13.789 1.494 -27.736 1.00 81.56 119 ALA A N 1
ATOM 959 C CA . ALA A 1 119 ? 13.699 0.172 -27.112 1.00 81.56 119 ALA A CA 1
ATOM 960 C C . ALA A 1 119 ? 14.421 0.111 -25.748 1.00 81.56 119 ALA A C 1
ATOM 962 O O . ALA A 1 119 ? 13.977 -0.569 -24.817 1.00 81.56 119 ALA A O 1
ATOM 963 N N . VAL A 1 120 ? 15.527 0.852 -25.599 1.00 88.56 120 VAL A N 1
ATOM 964 C CA . VAL A 1 120 ? 16.251 0.975 -24.327 1.00 88.56 120 VAL A CA 1
ATOM 965 C C . VAL A 1 120 ? 15.438 1.741 -23.279 1.00 88.56 120 VAL A C 1
ATOM 967 O O . VAL A 1 120 ? 15.427 1.301 -22.131 1.00 88.56 120 VAL A O 1
ATOM 970 N N . ILE A 1 121 ? 14.764 2.840 -23.640 1.00 89.38 121 ILE A N 1
ATOM 971 C CA . ILE A 1 121 ? 13.882 3.584 -22.718 1.00 89.38 121 ILE A CA 1
ATOM 972 C C . ILE A 1 121 ? 12.821 2.639 -22.152 1.00 89.38 121 ILE A C 1
ATOM 974 O O . ILE A 1 121 ? 12.700 2.487 -20.936 1.00 89.38 121 ILE A O 1
ATOM 978 N N . GLU A 1 122 ? 12.102 1.939 -23.029 1.00 86.06 122 GLU A N 1
ATOM 979 C CA . GLU A 1 122 ? 11.061 1.006 -22.604 1.00 86.06 122 GLU A CA 1
ATOM 980 C C . GLU A 1 122 ? 11.612 -0.130 -21.727 1.00 86.06 122 GLU A C 1
ATOM 982 O O . GLU A 1 122 ? 10.993 -0.519 -20.737 1.00 86.06 122 GLU A O 1
ATOM 987 N N . SER A 1 123 ? 12.796 -0.658 -22.057 1.00 88.00 123 SER A N 1
ATOM 988 C CA . SER A 1 123 ? 13.458 -1.681 -21.243 1.00 88.00 123 SER A CA 1
ATOM 989 C C . SER A 1 123 ? 13.764 -1.189 -19.829 1.00 88.00 123 SER A C 1
ATOM 991 O O . SER A 1 123 ? 13.592 -1.955 -18.884 1.00 88.00 123 SER A O 1
ATOM 993 N N . VAL A 1 124 ? 14.213 0.060 -19.669 1.00 90.88 124 VAL A N 1
ATOM 994 C CA . VAL A 1 124 ? 14.515 0.640 -18.351 1.00 90.88 124 VAL A CA 1
ATOM 995 C C . VAL A 1 124 ? 13.230 0.868 -17.547 1.00 90.88 124 VAL A C 1
ATOM 997 O O . VAL A 1 124 ? 13.216 0.599 -16.348 1.00 90.88 124 VAL A O 1
ATOM 1000 N N . HIS A 1 125 ? 12.126 1.269 -18.187 1.00 89.44 125 HIS A N 1
ATOM 1001 C CA . HIS A 1 125 ? 10.820 1.329 -17.518 1.00 89.44 125 HIS A CA 1
ATOM 1002 C C . HIS A 1 125 ? 10.359 -0.048 -17.025 1.00 89.44 125 HIS A C 1
ATOM 1004 O O . HIS A 1 125 ? 9.954 -0.186 -15.872 1.00 89.44 125 HIS A O 1
ATOM 1010 N N . ARG A 1 126 ? 10.471 -1.084 -17.864 1.00 88.38 126 ARG A N 1
ATOM 1011 C CA . ARG A 1 126 ? 10.126 -2.462 -17.478 1.00 88.38 126 ARG A CA 1
ATOM 1012 C C . ARG A 1 126 ? 11.011 -2.991 -16.347 1.00 88.38 126 ARG A C 1
ATOM 1014 O O . ARG A 1 126 ? 10.524 -3.700 -15.468 1.00 88.38 126 ARG A O 1
ATOM 1021 N N . GLU A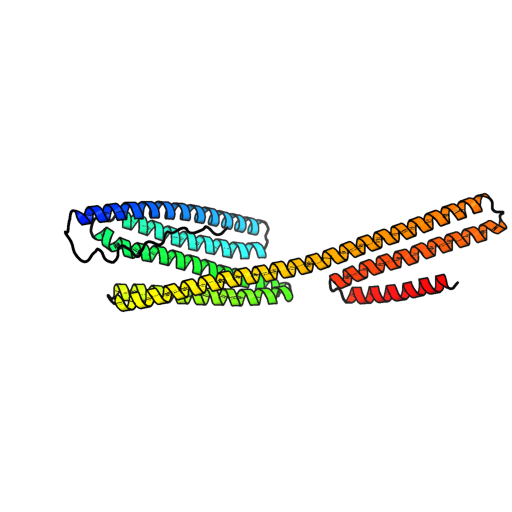 1 127 ? 12.296 -2.641 -16.354 1.00 91.81 127 GLU A N 1
ATOM 1022 C CA . GLU A 1 127 ? 13.228 -2.976 -15.275 1.00 91.81 127 GLU A CA 1
ATOM 1023 C C . GLU A 1 127 ? 12.826 -2.295 -13.960 1.00 91.81 127 GLU A C 1
ATOM 1025 O O . GLU A 1 127 ? 12.738 -2.975 -12.938 1.00 91.81 127 GLU A O 1
ATOM 1030 N N . ARG A 1 128 ? 12.495 -0.997 -13.992 1.00 91.75 128 ARG A N 1
ATOM 1031 C CA . ARG A 1 128 ? 11.995 -0.246 -12.827 1.00 91.75 128 ARG A CA 1
ATOM 1032 C C . ARG A 1 128 ? 10.758 -0.910 -12.219 1.00 91.75 128 ARG A C 1
ATOM 1034 O O . ARG A 1 128 ? 10.740 -1.229 -11.035 1.00 91.75 128 ARG A O 1
ATOM 1041 N N . ASP A 1 129 ? 9.765 -1.207 -13.047 1.00 91.06 129 ASP A N 1
ATOM 1042 C CA . ASP A 1 129 ? 8.533 -1.897 -12.657 1.00 91.06 129 ASP A CA 1
ATOM 1043 C C . ASP A 1 129 ? 8.793 -3.269 -11.994 1.00 91.06 129 ASP A C 1
ATOM 1045 O O . ASP A 1 129 ? 8.106 -3.689 -11.052 1.00 91.06 129 ASP A O 1
ATOM 1049 N N . LEU A 1 130 ? 9.793 -4.003 -12.492 1.00 93.25 130 LEU A N 1
ATOM 1050 C CA . LEU A 1 130 ? 10.207 -5.279 -11.916 1.00 93.25 130 LEU A CA 1
ATOM 1051 C C . LEU A 1 130 ? 10.940 -5.096 -10.579 1.00 93.25 130 LEU A C 1
ATOM 1053 O O . LEU A 1 130 ? 10.717 -5.892 -9.662 1.00 93.25 130 LEU A O 1
ATOM 1057 N N . ILE A 1 131 ? 11.794 -4.076 -10.456 1.00 93.56 131 ILE A N 1
ATOM 1058 C CA . ILE A 1 131 ? 12.470 -3.707 -9.204 1.00 93.56 131 ILE A CA 1
ATOM 1059 C C . ILE A 1 131 ? 11.426 -3.356 -8.136 1.00 93.56 131 ILE A C 1
ATOM 1061 O O . ILE A 1 131 ? 11.466 -3.929 -7.048 1.00 93.56 131 ILE A O 1
ATOM 1065 N N . GLU A 1 132 ? 10.446 -2.511 -8.464 1.00 91.94 132 GLU A N 1
ATOM 1066 C CA . GLU A 1 132 ? 9.334 -2.143 -7.573 1.00 91.94 132 GLU A CA 1
ATOM 1067 C C . GLU A 1 132 ? 8.574 -3.383 -7.076 1.00 91.94 132 GLU A C 1
ATOM 1069 O O . GLU A 1 132 ? 8.355 -3.568 -5.877 1.00 91.94 132 GLU A O 1
ATOM 1074 N N . SER A 1 133 ? 8.246 -4.305 -7.984 1.00 94.00 133 SER A N 1
ATOM 1075 C CA . SER A 1 133 ? 7.541 -5.545 -7.629 1.00 94.00 133 SER A CA 1
ATOM 1076 C C . SER A 1 133 ? 8.371 -6.460 -6.721 1.00 94.00 133 SER A C 1
ATOM 1078 O O . SER A 1 133 ? 7.833 -7.118 -5.828 1.00 94.00 133 SER A O 1
ATOM 1080 N N . ARG A 1 134 ? 9.690 -6.531 -6.942 1.00 96.88 134 ARG A N 1
ATOM 1081 C CA . ARG A 1 134 ? 10.611 -7.320 -6.106 1.00 96.88 134 ARG A CA 1
ATOM 1082 C C . ARG A 1 134 ? 10.768 -6.712 -4.719 1.00 96.88 134 ARG A C 1
ATOM 1084 O O . ARG A 1 134 ? 10.775 -7.465 -3.747 1.00 96.88 134 ARG A O 1
ATOM 1091 N N . SER A 1 135 ? 10.849 -5.388 -4.639 1.00 95.62 135 SER A N 1
ATOM 1092 C CA . SER A 1 135 ? 10.897 -4.658 -3.376 1.00 95.62 135 SER A CA 1
ATOM 1093 C C . SER A 1 135 ? 9.642 -4.912 -2.543 1.00 95.62 135 SER A C 1
ATOM 1095 O O . SER A 1 135 ? 9.745 -5.346 -1.401 1.00 95.62 135 SER A O 1
ATOM 1097 N N . LYS A 1 136 ? 8.453 -4.847 -3.158 1.00 94.75 136 LYS A N 1
ATOM 1098 C CA . LYS A 1 136 ? 7.188 -5.203 -2.496 1.00 94.75 136 LYS A CA 1
ATOM 1099 C C . LYS A 1 136 ? 7.189 -6.625 -1.920 1.00 94.75 136 LYS A C 1
ATOM 1101 O O . LYS A 1 136 ? 6.678 -6.863 -0.832 1.00 94.75 136 LYS A O 1
ATOM 1106 N N . VAL A 1 137 ? 7.768 -7.598 -2.632 1.00 97.31 137 VAL A N 1
ATOM 1107 C CA . VAL A 1 137 ? 7.939 -8.962 -2.097 1.00 97.31 137 VAL A CA 1
ATOM 1108 C C . VAL A 1 137 ? 8.884 -8.981 -0.895 1.00 97.31 137 VAL A C 1
ATOM 1110 O O . VAL A 1 137 ? 8.632 -9.735 0.041 1.00 97.31 137 VAL A O 1
ATOM 1113 N N . ALA A 1 138 ? 9.974 -8.212 -0.928 1.00 97.19 138 ALA A N 1
ATOM 1114 C CA . ALA A 1 138 ? 10.914 -8.120 0.184 1.00 97.19 138 ALA A CA 1
ATOM 1115 C C . ALA A 1 138 ? 10.262 -7.483 1.420 1.00 97.19 138 ALA A C 1
ATOM 1117 O O . ALA A 1 138 ? 10.347 -8.077 2.490 1.00 97.19 138 ALA A O 1
ATOM 1118 N N . GLN A 1 139 ? 9.530 -6.378 1.248 1.00 96.38 139 GLN A N 1
ATOM 1119 C CA . GLN A 1 139 ? 8.765 -5.710 2.308 1.00 96.38 139 GLN A CA 1
ATOM 1120 C C . GLN A 1 139 ? 7.769 -6.664 2.975 1.00 96.38 139 GLN A C 1
ATOM 1122 O O . GLN A 1 139 ? 7.849 -6.901 4.172 1.00 96.38 139 GLN A O 1
ATOM 1127 N N . ILE A 1 140 ? 6.907 -7.329 2.195 1.00 95.88 140 ILE A N 1
ATOM 1128 C CA . ILE A 1 140 ? 5.909 -8.255 2.760 1.00 95.88 140 ILE A CA 1
ATOM 1129 C C . ILE A 1 140 ? 6.579 -9.433 3.486 1.00 95.88 140 ILE A C 1
ATOM 1131 O O . ILE A 1 140 ? 6.063 -9.924 4.485 1.00 95.88 140 ILE A O 1
ATOM 1135 N N . LYS A 1 141 ? 7.721 -9.930 2.990 1.00 97.38 141 LYS A N 1
ATOM 1136 C CA . LYS A 1 141 ? 8.472 -10.990 3.685 1.00 97.38 141 LYS A CA 1
ATOM 1137 C C . LYS A 1 141 ? 9.065 -10.508 5.002 1.00 97.38 141 LYS A C 1
ATOM 1139 O O . LYS A 1 141 ? 9.119 -11.293 5.940 1.00 97.38 141 LYS A O 1
ATOM 1144 N N . PHE A 1 142 ? 9.539 -9.269 5.033 1.00 96.31 142 PHE A N 1
ATOM 1145 C CA . PHE A 1 142 ? 10.082 -8.652 6.231 1.00 96.31 142 PHE A CA 1
ATOM 1146 C C . PHE A 1 142 ? 8.981 -8.465 7.282 1.00 96.31 142 PHE A C 1
ATOM 1148 O O . PHE A 1 142 ? 9.109 -8.985 8.386 1.00 96.31 142 PHE A O 1
ATOM 1155 N N . GLU A 1 143 ? 7.850 -7.865 6.899 1.00 95.50 143 GLU A N 1
ATOM 1156 C CA . GLU A 1 143 ? 6.660 -7.731 7.753 1.00 95.50 143 GLU A CA 1
ATOM 1157 C C . GLU A 1 143 ? 6.162 -9.085 8.273 1.00 95.50 143 GLU A C 1
ATOM 1159 O O . GLU A 1 143 ? 5.808 -9.212 9.443 1.00 95.50 143 GLU A O 1
ATOM 1164 N N . LEU A 1 144 ? 6.167 -10.119 7.423 1.00 95.25 144 LEU A N 1
ATOM 1165 C CA . LEU A 1 144 ? 5.770 -11.466 7.827 1.00 95.25 144 LEU A CA 1
ATOM 1166 C C . LEU A 1 144 ? 6.691 -12.026 8.919 1.00 95.25 144 LEU A C 1
ATOM 1168 O O . LEU A 1 144 ? 6.183 -12.642 9.848 1.00 95.25 144 LEU A O 1
ATOM 1172 N N . GLY A 1 145 ? 8.004 -11.784 8.838 1.00 94.38 145 GLY A N 1
ATOM 1173 C CA . GLY A 1 145 ? 8.952 -12.192 9.880 1.00 94.38 145 GLY A CA 1
ATOM 1174 C C . GLY A 1 145 ? 8.639 -11.551 11.234 1.00 94.38 145 GLY A C 1
ATOM 1175 O O . GLY A 1 145 ? 8.564 -12.249 12.239 1.00 94.38 145 GLY A O 1
ATOM 1176 N N . PHE A 1 146 ? 8.330 -10.252 11.248 1.00 93.25 146 PHE A N 1
ATOM 1177 C CA . PHE A 1 146 ? 7.904 -9.556 12.468 1.00 93.25 146 PHE A CA 1
ATOM 1178 C C . PHE A 1 146 ? 6.565 -10.069 13.010 1.00 93.25 146 PHE A C 1
ATOM 1180 O O . PHE A 1 146 ? 6.404 -10.251 14.215 1.00 93.25 146 PHE A O 1
ATOM 1187 N N . ALA A 1 147 ? 5.589 -10.330 12.136 1.00 92.38 147 ALA A N 1
ATOM 1188 C CA . ALA A 1 147 ? 4.303 -10.885 12.550 1.00 92.38 147 ALA A CA 1
ATOM 1189 C C . ALA A 1 147 ? 4.434 -12.320 13.102 1.00 92.38 147 ALA A C 1
ATOM 1191 O O . ALA A 1 147 ? 3.660 -12.714 13.978 1.00 92.38 147 ALA A O 1
ATOM 1192 N N . GLU A 1 148 ? 5.391 -13.105 12.596 1.00 92.62 148 GLU A N 1
ATOM 1193 C CA . GLU A 1 148 ? 5.764 -14.425 13.122 1.00 92.62 148 GLU A CA 1
ATOM 1194 C C . GLU A 1 148 ? 6.380 -14.319 14.521 1.00 92.62 148 GLU A C 1
ATOM 1196 O O . GLU A 1 148 ? 5.912 -15.002 15.437 1.00 92.62 148 GLU A O 1
ATOM 1201 N N . ASP A 1 149 ? 7.350 -13.422 14.709 1.00 92.88 149 ASP A N 1
ATOM 1202 C CA . ASP A 1 149 ? 8.017 -13.203 15.997 1.00 92.88 149 ASP A CA 1
ATOM 1203 C C . ASP A 1 149 ? 7.046 -12.695 17.081 1.00 92.88 149 ASP A C 1
ATOM 1205 O O . ASP A 1 149 ? 7.121 -13.116 18.238 1.00 92.88 149 ASP A O 1
ATOM 1209 N N . GLU A 1 150 ? 6.072 -11.862 16.701 1.00 92.19 150 GLU A N 1
ATOM 1210 C CA . GLU A 1 150 ? 5.038 -11.324 17.599 1.00 92.19 150 GLU A CA 1
ATOM 1211 C C . GLU A 1 150 ? 3.782 -12.206 17.731 1.00 92.19 150 GLU A C 1
ATOM 1213 O O . GLU A 1 150 ? 2.832 -11.824 18.413 1.00 92.19 150 GLU A O 1
ATOM 1218 N N . GLN A 1 151 ? 3.747 -13.384 17.098 1.00 90.38 151 GLN A N 1
ATOM 1219 C CA . GLN A 1 151 ? 2.608 -14.321 17.151 1.00 90.38 151 GLN A CA 1
ATOM 1220 C C . GLN A 1 151 ? 1.266 -13.710 16.690 1.00 90.38 151 GLN A C 1
ATOM 1222 O O . GLN A 1 151 ? 0.189 -14.106 17.136 1.00 90.38 151 GLN A O 1
ATOM 1227 N N . ARG A 1 152 ? 1.310 -12.761 15.748 1.00 87.50 152 ARG A N 1
ATOM 1228 C CA . ARG A 1 152 ? 0.127 -12.090 15.183 1.00 87.50 152 ARG A CA 1
ATOM 1229 C C . ARG A 1 152 ? -0.502 -12.925 14.063 1.00 87.50 152 ARG A C 1
ATOM 1231 O O . ARG A 1 152 ? -0.381 -12.598 12.883 1.00 87.50 152 ARG A O 1
ATOM 1238 N N . GLU A 1 153 ? -1.170 -14.021 14.423 1.00 84.44 153 GLU A N 1
ATOM 1239 C CA . GLU A 1 153 ? -1.689 -15.023 13.469 1.00 84.44 153 GLU A CA 1
ATOM 1240 C C . GLU A 1 153 ? -2.616 -14.439 12.382 1.00 84.44 153 GLU A C 1
ATOM 1242 O O . GLU A 1 153 ? -2.505 -14.795 11.203 1.00 84.44 153 GLU A O 1
ATOM 1247 N N . ASP A 1 154 ? -3.500 -13.509 12.753 1.00 81.81 154 ASP A N 1
ATOM 1248 C CA . ASP A 1 154 ? -4.413 -12.852 11.810 1.00 81.81 154 ASP A CA 1
ATOM 1249 C C . ASP A 1 154 ? -3.655 -12.027 10.758 1.00 81.81 154 ASP A C 1
ATOM 1251 O O . ASP A 1 154 ? -3.979 -12.068 9.565 1.00 81.81 154 ASP A O 1
ATOM 1255 N N . GLU A 1 155 ? -2.608 -11.318 11.179 1.00 86.69 155 GLU A N 1
ATOM 1256 C CA . GLU A 1 155 ? -1.766 -10.523 10.286 1.00 86.69 155 GLU A CA 1
ATOM 1257 C C . GLU A 1 155 ? -0.919 -11.416 9.377 1.00 86.69 155 GLU A C 1
ATOM 1259 O O . GLU A 1 155 ? -0.874 -11.188 8.166 1.00 86.69 155 GLU A O 1
ATOM 1264 N N . GLN A 1 156 ? -0.339 -12.499 9.908 1.00 90.19 156 GLN A N 1
ATOM 1265 C CA . GLN A 1 156 ? 0.399 -13.486 9.110 1.00 90.19 156 GLN A CA 1
ATOM 1266 C C . GLN A 1 156 ? -0.467 -14.055 7.978 1.00 90.19 156 GLN A C 1
ATOM 1268 O O . GLN A 1 156 ? -0.033 -14.149 6.824 1.00 90.19 156 GLN A O 1
ATOM 1273 N N . ALA A 1 157 ? -1.724 -14.407 8.271 1.00 86.12 157 ALA A N 1
ATOM 1274 C CA . ALA A 1 157 ? -2.645 -14.945 7.274 1.00 86.12 157 ALA A CA 1
ATOM 1275 C C . ALA A 1 157 ? -2.944 -13.945 6.141 1.00 86.12 157 ALA A C 1
ATOM 1277 O O . ALA A 1 157 ? -3.132 -14.351 4.985 1.00 86.12 157 ALA A O 1
ATOM 1278 N N . ILE A 1 158 ? -2.986 -12.647 6.453 1.00 87.19 158 ILE A N 1
ATOM 1279 C CA . ILE A 1 158 ? -3.159 -11.564 5.479 1.00 87.19 158 ILE A CA 1
ATOM 1280 C C . ILE A 1 158 ? -1.878 -11.389 4.651 1.00 87.19 158 ILE A C 1
ATOM 1282 O O . ILE A 1 158 ? -1.933 -11.446 3.416 1.00 87.19 158 ILE A O 1
ATOM 1286 N N . LEU A 1 159 ? -0.723 -11.275 5.310 1.00 91.75 159 LEU A N 1
ATOM 1287 C CA . LEU A 1 159 ? 0.582 -11.086 4.675 1.00 91.75 159 LEU A CA 1
ATOM 1288 C C . LEU A 1 159 ? 0.936 -12.239 3.730 1.00 91.75 159 LEU A C 1
ATOM 1290 O O . LEU A 1 159 ? 1.380 -12.003 2.608 1.00 91.75 159 LEU A O 1
ATOM 1294 N N . LEU A 1 160 ? 0.632 -13.490 4.088 1.00 92.69 160 LEU A N 1
ATOM 1295 C CA . LEU A 1 160 ? 0.831 -14.651 3.210 1.00 92.69 160 LEU A CA 1
ATOM 1296 C C . LEU A 1 160 ? 0.017 -14.570 1.908 1.00 92.69 160 LEU A C 1
ATOM 1298 O O . LEU A 1 160 ? 0.484 -14.999 0.844 1.00 92.69 160 LEU A O 1
ATOM 1302 N N . ARG A 1 161 ? -1.202 -14.016 1.956 1.00 88.62 161 ARG A N 1
ATOM 1303 C CA . ARG A 1 161 ? -2.022 -13.812 0.749 1.00 88.62 161 ARG A CA 1
ATOM 1304 C C . ARG A 1 161 ? -1.410 -12.741 -0.144 1.00 88.62 161 ARG A C 1
ATOM 1306 O O . ARG A 1 161 ? -1.281 -12.972 -1.349 1.00 88.62 161 ARG A O 1
ATOM 1313 N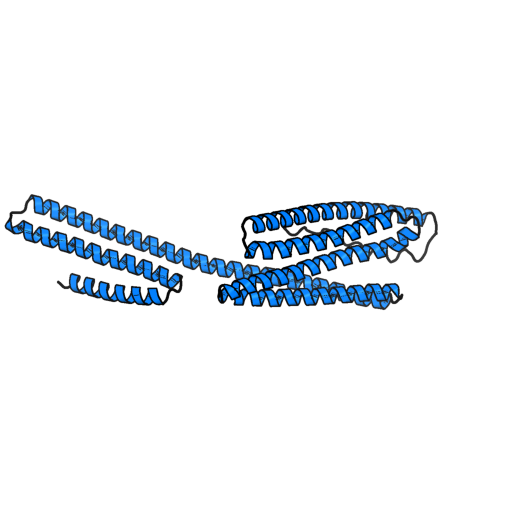 N . PHE A 1 162 ? -0.996 -11.618 0.439 1.00 89.94 162 PHE A N 1
ATOM 1314 C CA . PHE A 1 162 ? -0.335 -10.545 -0.300 1.00 89.94 162 PHE A CA 1
ATOM 1315 C C . PHE A 1 162 ? 1.011 -10.984 -0.875 1.00 89.94 162 PHE A C 1
ATOM 1317 O O . PHE A 1 162 ? 1.293 -10.706 -2.041 1.00 89.94 162 PHE A O 1
ATOM 1324 N N . LEU A 1 163 ? 1.788 -11.771 -0.131 1.00 94.81 163 LEU A N 1
ATOM 1325 C CA . LEU A 1 163 ? 3.058 -12.322 -0.587 1.00 94.81 163 LEU A CA 1
ATOM 1326 C C . LEU A 1 163 ? 2.872 -13.201 -1.823 1.00 94.81 163 LEU A C 1
ATOM 1328 O O . LEU A 1 163 ? 3.597 -13.060 -2.808 1.00 94.81 163 LEU A O 1
ATOM 1332 N N . LYS A 1 164 ? 1.873 -14.091 -1.803 1.00 92.56 164 LYS A N 1
ATOM 1333 C CA . LYS A 1 164 ? 1.556 -14.951 -2.949 1.00 92.56 164 LYS A CA 1
ATOM 1334 C C . LYS A 1 164 ? 1.214 -14.126 -4.190 1.00 92.56 164 LYS A C 1
ATOM 1336 O O . LYS A 1 164 ? 1.666 -14.461 -5.284 1.00 92.56 164 LYS A O 1
ATOM 1341 N N . GLN A 1 165 ? 0.428 -13.066 -4.028 1.00 89.56 165 GLN A N 1
ATOM 1342 C CA . GLN A 1 165 ? 0.063 -12.173 -5.124 1.00 89.56 165 GLN A CA 1
ATOM 1343 C C . GLN A 1 165 ? 1.284 -11.412 -5.662 1.00 89.56 165 GLN A C 1
ATOM 1345 O O . GLN A 1 165 ? 1.522 -11.425 -6.869 1.00 89.56 165 GLN A O 1
ATOM 1350 N N . ALA A 1 166 ? 2.099 -10.824 -4.785 1.00 92.75 166 ALA A N 1
ATOM 1351 C CA . AL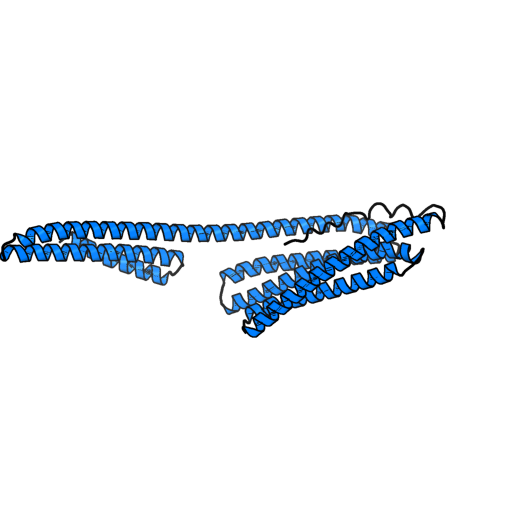A A 1 166 ? 3.302 -10.088 -5.170 1.00 92.75 166 ALA A CA 1
ATOM 1352 C C . ALA A 1 166 ? 4.334 -10.995 -5.874 1.00 92.75 166 ALA A C 1
ATOM 1354 O O . ALA A 1 166 ? 4.929 -10.619 -6.882 1.00 92.75 166 ALA A O 1
ATOM 1355 N N . GLN A 1 167 ? 4.492 -12.245 -5.427 1.00 95.81 167 GLN A N 1
ATOM 1356 C CA . GLN A 1 167 ? 5.347 -13.228 -6.103 1.00 95.81 167 GLN A CA 1
ATOM 1357 C C . GLN A 1 167 ? 4.832 -13.604 -7.500 1.00 95.81 167 GLN A C 1
ATOM 1359 O O . GLN A 1 167 ? 5.629 -13.811 -8.419 1.00 95.81 167 GLN A O 1
ATOM 1364 N N . GLN A 1 168 ? 3.511 -13.706 -7.677 1.00 92.38 168 GLN A N 1
ATOM 1365 C CA . GLN A 1 168 ? 2.912 -13.941 -8.992 1.00 92.38 168 GLN A CA 1
ATOM 1366 C C . GLN A 1 168 ? 3.146 -12.758 -9.934 1.00 92.38 168 GLN A C 1
ATOM 1368 O O . GLN A 1 168 ? 3.472 -12.985 -11.099 1.00 92.38 168 GLN A O 1
ATOM 1373 N N . GLU A 1 169 ? 3.047 -11.527 -9.428 1.00 92.62 169 GLU A N 1
ATOM 1374 C CA . GLU A 1 169 ? 3.376 -10.313 -10.177 1.00 92.62 169 GLU A CA 1
ATOM 1375 C C . GLU A 1 169 ? 4.843 -10.308 -10.627 1.00 92.62 169 GLU A C 1
ATOM 1377 O O . GLU A 1 169 ? 5.107 -10.203 -11.825 1.00 92.62 169 GLU A O 1
ATOM 1382 N N . VAL A 1 170 ? 5.798 -10.524 -9.712 1.00 95.81 170 VAL A N 1
ATOM 1383 C CA . VAL A 1 170 ? 7.234 -10.598 -10.049 1.00 95.81 170 VAL A CA 1
ATOM 1384 C C . VAL A 1 170 ? 7.497 -11.656 -11.117 1.00 95.81 170 VAL A C 1
ATOM 1386 O O . VAL A 1 170 ? 8.251 -11.414 -12.063 1.00 95.81 170 VAL A O 1
ATOM 1389 N N . LYS A 1 171 ? 6.869 -12.830 -10.992 1.00 95.44 171 LYS A N 1
ATOM 1390 C CA . LYS A 1 171 ? 7.010 -13.910 -11.972 1.00 95.44 171 LYS A CA 1
ATOM 1391 C C . LYS A 1 171 ? 6.465 -13.499 -13.341 1.00 95.44 171 LYS A C 1
ATOM 1393 O O . LYS A 1 171 ? 7.109 -13.778 -14.350 1.00 95.44 171 LYS A O 1
ATOM 1398 N N . ALA A 1 172 ? 5.299 -12.857 -13.379 1.00 93.00 172 ALA A N 1
ATOM 1399 C CA . ALA A 1 172 ? 4.683 -12.403 -14.620 1.00 93.00 172 ALA A CA 1
ATOM 1400 C C . ALA A 1 172 ? 5.533 -11.322 -15.303 1.00 93.00 172 ALA A C 1
ATOM 1402 O O . ALA A 1 172 ? 5.869 -11.473 -16.475 1.00 93.00 172 ALA A O 1
ATOM 1403 N N . ARG A 1 173 ? 5.967 -10.296 -14.561 1.00 93.56 173 ARG A N 1
ATOM 1404 C CA . ARG A 1 173 ? 6.839 -9.228 -15.078 1.00 93.56 173 ARG A CA 1
ATOM 1405 C C . ARG A 1 173 ? 8.196 -9.747 -15.547 1.00 93.56 173 ARG A C 1
ATOM 1407 O O . ARG A 1 173 ? 8.644 -9.366 -16.621 1.00 93.56 173 ARG A O 1
ATOM 1414 N N . SER A 1 174 ? 8.817 -10.671 -14.807 1.00 95.00 174 SER A N 1
ATOM 1415 C CA . SER A 1 174 ? 10.077 -11.298 -15.243 1.00 95.00 174 SER A CA 1
ATOM 1416 C C . SER A 1 174 ? 9.896 -12.053 -16.565 1.00 95.00 174 SER A C 1
ATOM 1418 O O . SER A 1 174 ? 10.703 -11.901 -17.474 1.00 95.00 174 SER A O 1
ATOM 1420 N N . ALA A 1 175 ? 8.802 -12.810 -16.710 1.00 93.69 175 ALA A N 1
ATOM 1421 C CA . ALA A 1 175 ? 8.514 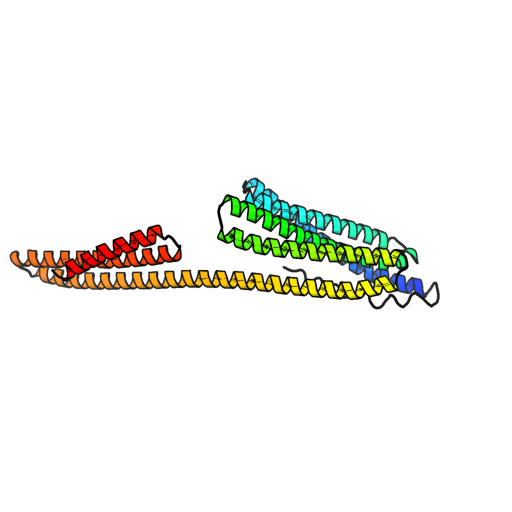-13.532 -17.949 1.00 93.69 175 ALA A CA 1
ATOM 1422 C C . ALA A 1 175 ? 8.246 -12.593 -19.139 1.00 93.69 175 ALA A C 1
ATOM 1424 O O . ALA A 1 175 ? 8.601 -12.929 -20.268 1.00 93.69 175 ALA A O 1
ATOM 1425 N N . LEU A 1 176 ? 7.625 -11.431 -18.906 1.00 91.94 176 LEU A N 1
ATOM 1426 C CA . LEU A 1 176 ? 7.456 -10.400 -19.934 1.00 91.94 176 LEU A CA 1
ATOM 1427 C C . LEU A 1 176 ? 8.807 -9.806 -20.346 1.00 91.94 176 LEU A C 1
ATOM 1429 O O . LEU A 1 176 ? 9.095 -9.727 -21.537 1.00 91.94 176 LEU A O 1
ATOM 1433 N N . MET A 1 177 ? 9.661 -9.462 -19.378 1.00 91.00 177 MET A N 1
ATOM 1434 C CA . MET A 1 177 ? 10.999 -8.921 -19.635 1.00 91.00 177 MET A CA 1
ATOM 1435 C C . MET A 1 177 ? 11.859 -9.883 -20.472 1.00 91.00 177 MET A C 1
ATOM 1437 O O . MET A 1 177 ? 12.433 -9.474 -21.477 1.00 91.00 177 MET A O 1
ATOM 1441 N N . GLU A 1 178 ? 11.876 -11.177 -20.142 1.00 92.56 178 GLU A N 1
ATOM 1442 C CA . GLU A 1 178 ? 12.600 -12.196 -20.923 1.00 92.56 178 GLU A CA 1
ATOM 1443 C C . GLU A 1 178 ? 12.111 -12.297 -22.380 1.00 92.56 178 GLU A C 1
ATOM 1445 O O . GLU A 1 178 ? 12.903 -12.536 -23.299 1.00 92.56 178 GLU A O 1
ATOM 1450 N N . ARG A 1 179 ? 10.802 -12.120 -22.610 1.00 92.25 179 ARG A N 1
ATOM 1451 C CA . ARG A 1 179 ? 10.206 -12.134 -23.955 1.00 92.25 179 ARG A CA 1
ATOM 1452 C C . ARG A 1 179 ? 10.542 -10.870 -24.737 1.00 92.25 179 ARG A C 1
ATOM 1454 O O . ARG A 1 179 ? 10.813 -10.975 -25.929 1.00 92.25 179 ARG A O 1
ATOM 1461 N N . TRP A 1 180 ? 10.605 -9.715 -24.078 1.00 90.31 180 TRP A N 1
ATOM 1462 C CA . TRP A 1 180 ? 11.099 -8.482 -24.692 1.00 90.31 180 TRP A CA 1
ATOM 1463 C C . TRP A 1 180 ? 12.544 -8.616 -25.150 1.00 90.31 180 TRP A C 1
ATOM 1465 O O . TRP A 1 180 ? 12.861 -8.303 -26.293 1.00 90.31 180 TRP A O 1
ATOM 1475 N N . GLU A 1 181 ? 13.412 -9.186 -24.317 1.00 89.38 181 GLU A N 1
ATOM 1476 C CA . GLU A 1 181 ? 14.786 -9.466 -24.733 1.00 89.38 181 GLU A CA 1
ATOM 1477 C C . GLU A 1 181 ? 14.853 -10.454 -25.906 1.00 89.38 181 GLU A C 1
ATOM 1479 O O . GLU A 1 181 ? 15.759 -10.376 -26.737 1.00 89.38 181 GLU A O 1
ATOM 1484 N N . ALA A 1 182 ? 13.920 -11.409 -25.985 1.00 90.25 182 ALA A N 1
ATOM 1485 C CA . ALA A 1 182 ? 13.836 -12.324 -27.118 1.00 90.25 182 ALA A CA 1
ATOM 1486 C C . ALA A 1 182 ? 13.453 -11.596 -28.417 1.00 90.25 182 ALA A C 1
ATOM 1488 O O . ALA A 1 182 ? 14.050 -11.893 -29.450 1.00 90.25 182 ALA A O 1
ATOM 1489 N N . ILE A 1 183 ? 12.545 -10.615 -28.352 1.00 88.88 183 ILE A N 1
ATOM 1490 C CA . ILE A 1 183 ? 12.208 -9.732 -29.479 1.00 88.88 183 ILE A CA 1
ATOM 1491 C C . ILE A 1 183 ? 13.447 -8.954 -29.923 1.00 88.88 183 ILE A C 1
ATOM 1493 O O . ILE A 1 183 ? 13.845 -9.073 -31.079 1.00 88.88 183 ILE A O 1
ATOM 1497 N N . THR A 1 184 ? 14.134 -8.272 -29.001 1.00 85.50 184 THR A N 1
ATOM 1498 C CA . THR A 1 184 ? 15.349 -7.506 -29.329 1.00 85.50 184 THR A CA 1
ATOM 1499 C C . THR A 1 184 ? 16.432 -8.390 -29.959 1.00 85.50 184 THR A C 1
ATOM 1501 O O . THR A 1 184 ? 17.129 -7.977 -30.886 1.00 85.50 184 THR A O 1
ATOM 1504 N N . ARG A 1 185 ? 16.579 -9.642 -29.496 1.00 87.62 185 ARG A N 1
ATOM 1505 C CA . ARG A 1 185 ? 17.504 -10.614 -30.105 1.00 87.62 185 ARG A CA 1
ATOM 1506 C C . ARG A 1 185 ? 17.073 -11.030 -31.513 1.00 87.62 185 ARG A C 1
ATOM 1508 O O . ARG A 1 185 ? 17.938 -11.146 -32.376 1.00 87.62 185 ARG A O 1
ATOM 1515 N N . ALA A 1 186 ? 15.782 -11.262 -31.742 1.00 87.00 186 ALA A N 1
ATOM 1516 C CA . ALA A 1 186 ? 15.252 -11.631 -33.053 1.00 87.00 186 ALA A CA 1
ATOM 1517 C C . ALA A 1 186 ? 15.427 -10.493 -34.074 1.00 87.00 186 ALA A C 1
ATOM 1519 O O . ALA A 1 186 ? 15.870 -10.737 -35.196 1.00 87.00 186 ALA A O 1
ATOM 1520 N N . GLU A 1 187 ? 15.179 -9.246 -33.666 1.00 83.38 187 GLU A N 1
ATOM 1521 C CA . GLU A 1 187 ? 15.412 -8.051 -34.489 1.00 83.38 187 GLU A CA 1
ATOM 1522 C C . GLU A 1 187 ? 16.888 -7.899 -34.857 1.00 83.38 187 GLU A C 1
ATOM 1524 O O . GLU A 1 187 ? 17.219 -7.743 -36.031 1.00 83.38 187 GLU A O 1
ATOM 1529 N N . ALA A 1 188 ? 17.790 -8.052 -33.881 1.00 84.25 188 ALA A N 1
ATOM 1530 C CA . ALA A 1 188 ? 19.233 -8.013 -34.119 1.00 84.25 188 ALA A CA 1
ATOM 1531 C C . ALA A 1 188 ? 19.729 -9.133 -35.059 1.00 84.25 188 ALA A C 1
ATOM 1533 O O . ALA A 1 188 ? 20.798 -9.011 -35.659 1.00 84.25 188 ALA A O 1
ATOM 1534 N N . GLN A 1 189 ? 18.971 -10.226 -35.190 1.00 89.81 189 GLN A N 1
ATOM 1535 C CA . GLN A 1 189 ? 19.251 -11.347 -36.095 1.00 89.81 189 GLN A CA 1
ATOM 1536 C C . GLN A 1 189 ? 18.566 -11.207 -37.467 1.00 89.81 189 GLN A C 1
ATOM 1538 O O . GLN A 1 189 ? 18.752 -12.067 -38.328 1.00 89.81 189 GLN A O 1
ATOM 1543 N N . GLY A 1 190 ? 17.801 -10.134 -37.698 1.00 85.94 190 GLY A N 1
ATOM 1544 C CA . GLY A 1 190 ? 17.074 -9.895 -38.948 1.00 85.94 190 GLY A CA 1
ATOM 1545 C C . GLY A 1 190 ? 15.770 -10.691 -39.083 1.00 85.94 190 GLY A C 1
ATOM 1546 O O . GLY A 1 190 ? 15.202 -10.770 -40.173 1.00 85.94 190 GLY A O 1
ATOM 1547 N N . HIS A 1 191 ? 15.268 -11.286 -37.997 1.00 89.38 191 HIS A N 1
ATOM 1548 C CA . HIS A 1 191 ? 14.004 -12.028 -37.959 1.00 89.38 191 HIS A CA 1
ATOM 1549 C C . HIS A 1 191 ? 12.807 -11.093 -37.706 1.00 89.38 191 HIS A C 1
ATOM 1551 O O . HIS A 1 191 ? 12.046 -11.278 -36.758 1.00 89.38 191 HIS A O 1
ATOM 1557 N N . HIS A 1 192 ? 12.635 -10.074 -38.555 1.00 85.12 192 HIS A N 1
ATOM 1558 C CA . HIS A 1 192 ? 11.670 -8.986 -38.332 1.00 85.12 192 HIS A CA 1
ATOM 1559 C C . HIS A 1 192 ? 10.205 -9.448 -38.267 1.00 85.12 192 HIS A C 1
ATOM 1561 O O . HIS A 1 192 ? 9.470 -9.012 -37.388 1.00 85.12 192 HIS A O 1
ATOM 1567 N N . GLU A 1 193 ? 9.776 -10.368 -39.138 1.00 86.69 193 GLU A N 1
ATOM 1568 C CA . GLU A 1 193 ? 8.394 -10.881 -39.117 1.00 86.69 193 GLU A CA 1
ATOM 1569 C C . GLU A 1 193 ? 8.086 -11.660 -37.827 1.00 86.69 193 GLU A C 1
ATOM 1571 O O . GLU A 1 193 ? 6.997 -11.551 -37.263 1.00 86.69 193 GLU A O 1
ATOM 1576 N N . GLU A 1 194 ? 9.054 -12.437 -37.331 1.00 87.06 194 GLU A N 1
ATOM 1577 C CA . GLU A 1 194 ? 8.916 -13.177 -36.074 1.00 87.06 194 GLU A CA 1
ATOM 1578 C C . GLU A 1 194 ? 8.875 -12.216 -34.881 1.00 87.06 194 GLU A C 1
ATOM 1580 O O . GLU A 1 194 ? 8.002 -12.341 -34.017 1.00 87.06 194 GLU A O 1
ATOM 1585 N N . ALA A 1 195 ? 9.777 -11.229 -34.869 1.00 85.06 195 ALA A N 1
ATOM 1586 C CA . ALA A 1 195 ? 9.812 -10.170 -33.870 1.00 85.06 195 ALA A CA 1
ATOM 1587 C C . ALA A 1 195 ? 8.481 -9.412 -33.806 1.00 85.06 195 ALA A C 1
ATOM 1589 O O . ALA A 1 195 ? 7.932 -9.265 -32.720 1.00 85.06 195 ALA A O 1
ATOM 1590 N N . GLU A 1 196 ? 7.899 -9.030 -34.946 1.00 85.12 196 GLU A N 1
ATOM 1591 C CA . GLU A 1 196 ? 6.627 -8.303 -34.998 1.00 85.12 196 GLU A CA 1
ATOM 1592 C C . GLU A 1 196 ? 5.453 -9.131 -34.440 1.00 85.12 196 GLU A C 1
ATOM 1594 O O . GLU A 1 196 ? 4.623 -8.626 -33.673 1.00 85.12 196 GLU A O 1
ATOM 1599 N N . VAL A 1 197 ? 5.385 -10.427 -34.771 1.00 88.69 197 VAL A N 1
ATOM 1600 C CA . VAL A 1 197 ? 4.369 -11.339 -34.214 1.00 88.69 197 VAL A CA 1
ATOM 1601 C C . VAL A 1 197 ? 4.522 -11.463 -32.697 1.00 88.69 197 VAL A C 1
ATOM 1603 O O . VAL A 1 197 ? 3.520 -11.426 -31.971 1.00 88.69 197 VAL A O 1
ATOM 1606 N N . MET A 1 198 ? 5.758 -11.585 -32.207 1.00 88.12 198 MET A N 1
ATOM 1607 C CA . MET A 1 198 ? 6.048 -11.604 -30.774 1.00 88.12 198 MET A CA 1
ATOM 1608 C C . MET A 1 198 ? 5.655 -10.280 -30.105 1.00 88.12 198 MET A C 1
ATOM 1610 O O . MET A 1 198 ? 4.981 -10.315 -29.077 1.00 88.12 198 MET A O 1
ATOM 1614 N N . HIS A 1 199 ? 5.970 -9.139 -30.723 1.00 86.31 199 HIS A N 1
ATOM 1615 C CA . HIS A 1 199 ? 5.658 -7.790 -30.240 1.00 86.31 199 HIS A CA 1
ATOM 1616 C C . HIS A 1 199 ? 4.156 -7.601 -30.010 1.00 86.31 199 HIS A C 1
ATOM 1618 O O . HIS A 1 199 ? 3.724 -7.212 -28.925 1.00 86.31 199 HIS A O 1
ATOM 1624 N N . ARG A 1 200 ? 3.332 -7.946 -31.010 1.00 83.06 200 ARG A N 1
ATOM 1625 C CA . ARG A 1 200 ? 1.865 -7.816 -30.927 1.00 83.06 200 ARG A CA 1
ATOM 1626 C C . ARG A 1 200 ? 1.272 -8.687 -29.824 1.00 83.06 200 ARG A C 1
ATOM 1628 O O . ARG A 1 200 ? 0.352 -8.264 -29.127 1.00 83.06 200 ARG A O 1
ATOM 1635 N N . LYS A 1 201 ? 1.781 -9.912 -29.673 1.00 88.06 201 LYS A N 1
ATOM 1636 C CA . LYS A 1 201 ? 1.327 -10.823 -28.620 1.00 88.06 201 LYS A CA 1
ATOM 1637 C C . LYS A 1 201 ? 1.716 -10.301 -27.239 1.00 88.06 201 LYS A C 1
ATOM 1639 O O . LYS A 1 201 ? 0.885 -10.318 -26.336 1.00 88.06 201 LYS A O 1
ATOM 1644 N N . LEU A 1 202 ? 2.956 -9.846 -27.092 1.00 88.75 202 LEU A N 1
ATOM 1645 C CA . LEU A 1 202 ? 3.494 -9.395 -25.817 1.00 88.75 202 LEU A CA 1
ATOM 1646 C C . LEU A 1 202 ? 2.803 -8.118 -25.330 1.00 88.75 202 LEU A C 1
ATOM 1648 O O . LEU A 1 202 ? 2.457 -8.032 -24.159 1.00 88.75 202 LEU A O 1
ATOM 1652 N N . PHE A 1 203 ? 2.480 -7.201 -26.244 1.00 85.00 203 PHE A N 1
ATOM 1653 C CA . PHE A 1 203 ? 1.685 -6.010 -25.945 1.00 85.00 203 PHE A CA 1
ATOM 1654 C C . PHE A 1 203 ? 0.326 -6.346 -25.302 1.00 85.00 203 PHE A C 1
ATOM 1656 O O . PHE A 1 203 ? -0.065 -5.742 -24.306 1.00 85.00 203 PHE A O 1
ATOM 1663 N N . LEU A 1 204 ? -0.394 -7.344 -25.831 1.00 86.00 204 LEU A N 1
ATOM 1664 C CA . LEU A 1 204 ? -1.668 -7.782 -25.244 1.00 86.00 204 LEU A CA 1
ATOM 1665 C C . LEU A 1 204 ? -1.480 -8.425 -23.863 1.00 86.00 204 LEU A C 1
ATOM 1667 O O . LEU A 1 204 ? -2.316 -8.239 -22.981 1.00 86.00 204 LEU A O 1
ATOM 1671 N N . GLU A 1 205 ? -0.398 -9.181 -23.669 1.00 89.94 205 GLU A N 1
ATOM 1672 C CA . GLU A 1 205 ? -0.071 -9.792 -22.376 1.00 89.94 205 GLU A CA 1
ATOM 1673 C C . GLU A 1 205 ? 0.302 -8.739 -21.317 1.00 89.94 205 GLU A C 1
ATOM 1675 O O . GLU A 1 205 ? -0.076 -8.892 -20.156 1.00 89.94 205 GLU A O 1
ATOM 1680 N N . GLU A 1 206 ? 0.981 -7.654 -21.702 1.00 86.56 206 GLU A N 1
ATOM 1681 C CA . GLU A 1 206 ? 1.261 -6.511 -20.822 1.00 86.56 206 GLU A CA 1
ATOM 1682 C C . GLU A 1 206 ? -0.015 -5.784 -20.398 1.00 86.56 206 GLU A C 1
ATOM 1684 O O . GLU A 1 206 ? -0.203 -5.517 -19.209 1.00 86.56 206 GLU A O 1
ATOM 1689 N N . GLN A 1 207 ? -0.922 -5.513 -21.342 1.00 87.69 207 GLN A N 1
ATOM 1690 C CA . GLN A 1 207 ? -2.212 -4.892 -21.029 1.00 87.69 207 GLN A CA 1
ATOM 1691 C C . GLN A 1 207 ? -3.057 -5.768 -20.097 1.00 87.69 207 GLN A C 1
ATOM 1693 O O . GLN A 1 207 ? -3.626 -5.271 -19.125 1.00 87.69 207 GLN A O 1
ATOM 1698 N N . ASP A 1 208 ? -3.117 -7.076 -20.353 1.00 90.00 208 ASP A N 1
ATOM 1699 C CA . ASP A 1 208 ? -3.825 -8.025 -19.490 1.00 90.00 208 ASP A CA 1
ATOM 1700 C C . ASP A 1 208 ? -3.206 -8.092 -18.084 1.00 90.00 208 ASP A C 1
ATOM 1702 O O . ASP A 1 208 ? -3.935 -8.119 -17.089 1.00 90.00 208 ASP A O 1
ATOM 1706 N N . LEU A 1 209 ? -1.872 -8.062 -17.970 1.00 88.12 209 LEU A N 1
ATOM 1707 C CA . LEU A 1 209 ? -1.209 -7.994 -16.669 1.00 88.12 209 LEU A CA 1
ATOM 1708 C C . LEU A 1 209 ? -1.538 -6.686 -15.941 1.00 88.12 209 LEU A C 1
ATOM 1710 O O . LEU A 1 209 ? -1.915 -6.738 -14.774 1.00 88.12 209 LEU A O 1
ATOM 1714 N N . SER A 1 210 ? -1.444 -5.541 -16.617 1.00 86.81 210 SER A N 1
ATOM 1715 C CA . SER A 1 210 ? -1.774 -4.231 -16.044 1.00 86.81 210 SER A CA 1
ATOM 1716 C C . SER A 1 210 ? -3.200 -4.208 -15.478 1.00 86.81 210 SER A C 1
ATOM 1718 O O . SER A 1 210 ? -3.388 -3.902 -14.299 1.00 86.81 210 SER A O 1
ATOM 1720 N N . LEU A 1 211 ? -4.189 -4.676 -16.249 1.00 86.50 211 LEU A N 1
ATOM 1721 C CA . LEU A 1 211 ? -5.582 -4.772 -15.799 1.00 86.50 211 LEU A CA 1
ATOM 1722 C C . LEU A 1 211 ? -5.758 -5.725 -14.609 1.00 86.50 211 LEU A C 1
ATOM 1724 O O . LEU A 1 211 ? -6.529 -5.441 -13.690 1.00 86.50 211 LEU A O 1
ATOM 1728 N N . LYS A 1 212 ? -5.051 -6.861 -14.596 1.00 89.00 212 LYS A N 1
ATOM 1729 C CA . LYS A 1 212 ? -5.080 -7.799 -13.463 1.00 89.00 212 LYS A CA 1
ATOM 1730 C C . LYS A 1 212 ? -4.513 -7.177 -12.193 1.00 89.00 212 LYS A C 1
ATOM 1732 O O . LYS A 1 212 ? -5.064 -7.413 -11.119 1.00 89.00 212 LYS A O 1
ATOM 1737 N N . LEU A 1 213 ? -3.442 -6.396 -12.307 1.00 83.69 213 LEU A N 1
ATOM 1738 C CA . LEU A 1 213 ? -2.835 -5.705 -11.173 1.00 83.69 213 LEU A CA 1
ATOM 1739 C C . LEU A 1 213 ? -3.759 -4.617 -10.625 1.00 83.69 213 LEU A C 1
ATOM 1741 O O . LEU A 1 213 ? -3.990 -4.583 -9.417 1.00 83.69 213 LEU A O 1
ATOM 1745 N N . GLU A 1 214 ? -4.368 -3.808 -11.494 1.00 85.50 214 GLU A N 1
ATOM 1746 C CA . GLU A 1 214 ? -5.366 -2.810 -11.090 1.00 85.50 214 GLU A CA 1
ATOM 1747 C C . GLU A 1 214 ? -6.573 -3.452 -10.396 1.00 85.50 214 GLU A C 1
ATOM 1749 O O . GLU A 1 214 ? -7.001 -3.004 -9.330 1.00 85.50 214 GLU A O 1
ATOM 1754 N N . ALA A 1 215 ? -7.106 -4.543 -10.957 1.00 87.44 215 ALA A N 1
ATOM 1755 C CA . ALA A 1 215 ? -8.217 -5.274 -10.355 1.00 87.44 215 ALA A CA 1
ATOM 1756 C C . ALA A 1 215 ? -7.855 -5.827 -8.968 1.00 87.44 215 ALA A C 1
ATOM 1758 O O . ALA A 1 215 ? -8.671 -5.773 -8.044 1.00 87.44 215 ALA A O 1
ATOM 1759 N N . ALA A 1 216 ? -6.632 -6.332 -8.805 1.00 83.00 216 ALA A N 1
ATOM 1760 C CA . ALA A 1 216 ? -6.177 -6.885 -7.541 1.00 83.00 216 ALA A CA 1
ATOM 1761 C C . ALA A 1 216 ? -5.884 -5.794 -6.488 1.00 83.00 216 ALA A C 1
ATOM 1763 O O . ALA A 1 216 ? -6.193 -5.990 -5.312 1.00 83.00 216 ALA A O 1
ATOM 1764 N N . GLU A 1 217 ? -5.378 -4.623 -6.892 1.00 83.25 217 GLU A N 1
ATOM 1765 C CA . GLU A 1 217 ? -5.247 -3.439 -6.026 1.00 83.25 217 GLU A CA 1
ATOM 1766 C C . GLU A 1 217 ? -6.623 -2.968 -5.529 1.00 83.25 217 GLU A C 1
ATOM 1768 O O . GLU A 1 217 ? -6.827 -2.764 -4.330 1.00 83.25 217 GLU A O 1
ATOM 1773 N N . LEU A 1 218 ? -7.605 -2.866 -6.431 1.00 84.94 218 LEU A N 1
ATOM 1774 C CA . LEU A 1 218 ? -8.982 -2.529 -6.066 1.00 84.94 218 LEU A CA 1
ATOM 1775 C C . LEU A 1 218 ? -9.585 -3.560 -5.108 1.00 84.94 218 LEU A C 1
ATOM 1777 O O . LEU A 1 218 ? -10.272 -3.188 -4.156 1.00 84.94 218 LEU A O 1
ATOM 1781 N N . GLN A 1 219 ? -9.314 -4.847 -5.324 1.00 85.62 219 GLN A N 1
ATOM 1782 C CA . GLN A 1 219 ? -9.782 -5.904 -4.437 1.00 85.62 219 GLN A CA 1
ATOM 1783 C C . GLN A 1 219 ? -9.166 -5.797 -3.033 1.00 85.62 219 GLN A C 1
ATOM 1785 O O . GLN A 1 219 ? -9.907 -5.950 -2.060 1.00 85.62 219 GLN A O 1
ATOM 1790 N N . SER A 1 220 ? -7.867 -5.488 -2.912 1.00 79.94 220 SER A N 1
ATOM 1791 C CA . SER A 1 220 ? -7.217 -5.229 -1.613 1.00 79.94 220 SER A CA 1
ATOM 1792 C C . SER A 1 220 ? -7.887 -4.070 -0.882 1.00 79.94 220 SER A C 1
ATOM 1794 O O . SER A 1 220 ? -8.362 -4.232 0.241 1.00 79.94 220 SER A O 1
ATOM 1796 N N . ARG A 1 221 ? -8.071 -2.937 -1.572 1.00 79.25 221 ARG A N 1
ATOM 1797 C CA . ARG A 1 221 ? -8.736 -1.752 -1.007 1.00 79.25 221 ARG A CA 1
ATOM 1798 C C . ARG A 1 221 ? -10.161 -2.050 -0.542 1.00 79.25 221 ARG A C 1
ATOM 1800 O O . ARG A 1 221 ? -10.604 -1.531 0.478 1.00 79.25 221 ARG A O 1
ATOM 1807 N N . VAL A 1 222 ? -10.901 -2.891 -1.267 1.00 86.38 222 VAL A N 1
ATOM 1808 C CA . VAL A 1 222 ? -12.247 -3.323 -0.853 1.00 86.38 222 VAL A CA 1
ATOM 1809 C C . VAL A 1 222 ? -12.203 -4.156 0.429 1.00 86.38 222 VAL A C 1
ATOM 1811 O O . VAL A 1 222 ? -13.106 -4.024 1.257 1.00 86.38 222 VAL A O 1
ATOM 1814 N N . ILE A 1 223 ? -11.193 -5.013 0.600 1.00 82.69 223 ILE A N 1
ATOM 1815 C CA . ILE A 1 223 ? -11.004 -5.805 1.823 1.00 82.69 223 ILE A CA 1
ATOM 1816 C C . ILE A 1 223 ? -10.677 -4.875 2.998 1.00 82.69 223 ILE A C 1
ATOM 1818 O O . ILE A 1 223 ? -11.410 -4.893 3.983 1.00 82.69 223 ILE A O 1
ATOM 1822 N N . GLU A 1 224 ? -9.692 -3.985 2.850 1.00 77.81 224 GLU A N 1
ATOM 1823 C CA . GLU A 1 224 ? -9.301 -3.003 3.875 1.00 77.81 224 GLU A CA 1
ATOM 1824 C C . GLU A 1 224 ? -10.479 -2.125 4.320 1.00 77.81 224 GLU A C 1
ATOM 1826 O O . GLU A 1 224 ? -10.768 -1.991 5.510 1.00 77.81 224 GLU A O 1
ATOM 1831 N N . VAL A 1 225 ? -11.226 -1.559 3.363 1.00 84.50 225 VAL A N 1
ATOM 1832 C CA . VAL A 1 225 ? -12.407 -0.733 3.659 1.00 84.50 225 VAL A CA 1
ATOM 1833 C C . VAL A 1 225 ? -13.484 -1.550 4.369 1.00 84.50 225 VAL A C 1
ATOM 1835 O O . VAL A 1 225 ? -14.147 -1.043 5.275 1.00 84.50 225 VAL A O 1
ATOM 1838 N N . ARG A 1 226 ? -13.679 -2.816 3.982 1.00 84.50 226 ARG A N 1
ATOM 1839 C CA . ARG A 1 226 ? -14.652 -3.701 4.630 1.00 84.50 226 ARG A CA 1
ATOM 1840 C C . ARG A 1 226 ? -14.257 -3.997 6.072 1.00 84.50 226 ARG A C 1
ATOM 1842 O O . ARG A 1 226 ? -15.137 -3.973 6.931 1.00 84.50 2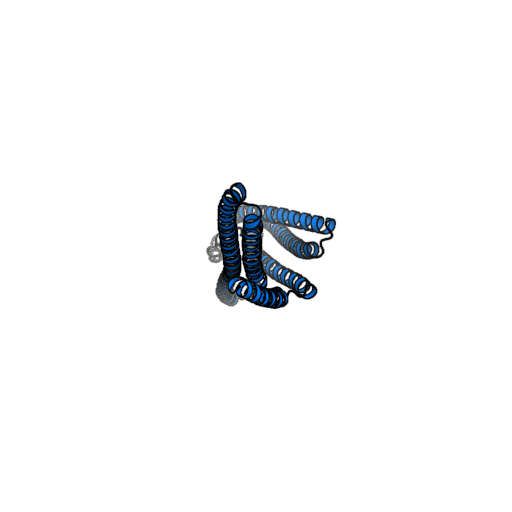26 ARG A O 1
ATOM 1849 N N . ASP A 1 227 ? -12.990 -4.277 6.337 1.00 81.25 227 ASP A N 1
ATOM 1850 C CA . ASP A 1 227 ? -12.524 -4.598 7.685 1.00 81.25 227 ASP A CA 1
ATOM 1851 C C . ASP A 1 227 ? -12.541 -3.361 8.587 1.00 81.25 227 ASP A C 1
ATOM 1853 O O . ASP A 1 227 ? -13.109 -3.415 9.679 1.00 81.25 227 ASP A O 1
ATOM 1857 N N . ARG A 1 228 ? -12.133 -2.195 8.072 1.00 79.81 228 ARG A N 1
ATOM 1858 C CA . ARG A 1 228 ? -12.302 -0.913 8.773 1.00 79.81 228 ARG A CA 1
ATOM 1859 C C . ARG A 1 228 ? -13.772 -0.595 9.065 1.00 79.81 228 ARG A C 1
ATOM 1861 O O . ARG A 1 228 ? -14.111 -0.128 10.148 1.00 79.81 228 ARG A O 1
ATOM 1868 N N . ALA A 1 229 ? -14.681 -0.896 8.135 1.00 86.88 229 ALA A N 1
ATOM 1869 C CA . ALA A 1 229 ? -16.116 -0.735 8.366 1.00 86.88 229 ALA A CA 1
ATOM 1870 C C . ALA A 1 229 ? -16.660 -1.693 9.441 1.00 86.88 229 ALA A C 1
ATOM 1872 O O . ALA A 1 229 ? -17.579 -1.319 10.171 1.00 86.88 229 ALA A O 1
ATOM 1873 N N . LYS A 1 230 ? -16.123 -2.916 9.566 1.00 86.31 230 LYS A N 1
ATOM 1874 C CA . LYS A 1 230 ? -16.470 -3.816 10.681 1.00 86.31 230 LYS A CA 1
ATOM 1875 C C . LYS A 1 230 ? -15.988 -3.241 12.011 1.00 86.31 230 LYS A C 1
ATOM 1877 O O . LYS A 1 230 ? -16.761 -3.250 12.963 1.00 86.31 230 LYS A O 1
ATOM 1882 N N . GLN A 1 231 ? -14.764 -2.716 12.058 1.00 83.62 231 GLN A N 1
ATOM 1883 C CA . GLN A 1 231 ? -14.216 -2.080 13.255 1.00 83.62 231 GLN A CA 1
ATOM 1884 C C . GLN A 1 231 ? -15.069 -0.884 13.693 1.00 83.62 231 GLN A C 1
ATOM 1886 O O . GLN A 1 231 ? -15.543 -0.862 14.825 1.00 83.62 231 GLN A O 1
ATOM 1891 N N . PHE A 1 232 ? -15.401 0.033 12.779 1.00 84.88 232 PHE A N 1
ATOM 1892 C CA . PHE A 1 232 ? -16.275 1.165 13.102 1.00 84.88 232 PHE A CA 1
ATOM 1893 C C . PHE A 1 232 ? -17.664 0.742 13.589 1.00 84.88 232 PHE A C 1
ATOM 1895 O O . PHE A 1 232 ? -18.248 1.414 14.433 1.00 84.88 232 PHE A O 1
ATOM 1902 N N . ARG A 1 233 ? -18.218 -0.372 13.090 1.00 87.25 233 ARG A N 1
ATOM 1903 C CA . ARG A 1 233 ? -19.486 -0.906 13.618 1.00 87.25 233 ARG A CA 1
ATOM 1904 C C . ARG A 1 233 ? -19.348 -1.410 15.051 1.00 87.25 233 ARG A C 1
ATOM 1906 O O . ARG A 1 233 ? -20.262 -1.175 15.835 1.00 87.25 233 ARG A O 1
ATOM 1913 N N . LYS A 1 234 ? -18.238 -2.079 15.384 1.00 85.44 234 LYS A N 1
ATOM 1914 C CA . LYS A 1 234 ? -17.947 -2.503 16.762 1.00 85.44 234 LYS A CA 1
ATOM 1915 C C . LYS A 1 234 ? -17.820 -1.285 17.681 1.00 85.44 234 LYS A C 1
ATOM 1917 O O . LYS A 1 234 ? -18.516 -1.212 18.685 1.00 85.44 234 LYS A O 1
ATOM 1922 N N . GLU A 1 235 ? -17.019 -0.296 17.292 1.00 87.00 235 GLU A N 1
ATOM 1923 C CA . GLU A 1 235 ? -16.826 0.945 18.058 1.00 87.00 235 GLU A CA 1
ATOM 1924 C C . GLU A 1 235 ? -18.138 1.724 18.249 1.00 87.00 235 GLU A C 1
ATOM 1926 O O . GLU A 1 235 ? -18.434 2.178 19.351 1.00 87.00 235 GLU A O 1
ATOM 1931 N N . ALA A 1 236 ? -18.972 1.827 17.209 1.00 88.31 236 ALA A N 1
ATOM 1932 C CA . ALA A 1 236 ? -20.272 2.488 17.305 1.00 88.31 236 ALA A CA 1
ATOM 1933 C C . ALA A 1 236 ? -21.237 1.759 18.256 1.00 88.31 236 ALA A C 1
ATOM 1935 O O . ALA A 1 236 ? -21.972 2.411 18.994 1.00 88.31 236 ALA A O 1
ATOM 1936 N N . MET A 1 237 ? -21.231 0.422 18.258 1.00 88.12 237 MET A N 1
ATOM 1937 C CA . MET A 1 237 ? -22.022 -0.376 19.199 1.00 88.12 237 MET A CA 1
ATOM 1938 C C . MET A 1 237 ? -21.554 -0.166 20.647 1.00 88.12 237 MET A C 1
ATOM 1940 O O . MET A 1 237 ? -22.392 0.007 21.531 1.00 88.12 237 MET A O 1
ATOM 1944 N N . LEU A 1 238 ? -20.236 -0.135 20.885 1.00 90.31 238 LEU A N 1
ATOM 1945 C CA . LEU A 1 238 ? -19.665 0.155 22.204 1.00 90.31 238 LEU A CA 1
ATOM 1946 C C . LEU A 1 238 ? -20.072 1.547 22.696 1.00 90.31 238 LEU A C 1
ATOM 1948 O O . LEU A 1 238 ? -20.584 1.680 23.805 1.00 90.31 238 LEU A O 1
ATOM 1952 N N . ALA A 1 239 ? -19.920 2.567 21.850 1.00 89.88 239 ALA A N 1
ATOM 1953 C CA . ALA A 1 239 ? -20.304 3.934 22.183 1.00 89.88 239 ALA A CA 1
ATOM 1954 C C . ALA A 1 239 ? -21.807 4.059 22.497 1.00 89.88 239 ALA A C 1
ATOM 1956 O O . ALA A 1 239 ? -22.186 4.765 23.432 1.00 89.88 239 ALA A O 1
ATOM 1957 N N . ASP A 1 240 ? -22.677 3.358 21.760 1.00 91.50 240 ASP A N 1
ATOM 1958 C CA . ASP A 1 240 ? -24.114 3.343 22.057 1.00 91.50 240 ASP A CA 1
ATOM 1959 C C . ASP A 1 240 ? -24.403 2.701 23.424 1.00 91.50 240 ASP A C 1
ATOM 1961 O O . ASP A 1 240 ? -25.154 3.272 24.220 1.00 91.50 240 ASP A O 1
ATOM 1965 N N . LYS A 1 241 ? -23.753 1.575 23.758 1.00 89.75 241 LYS A N 1
ATOM 1966 C CA . LYS A 1 241 ? -23.895 0.940 25.081 1.00 89.75 241 LYS A CA 1
ATOM 1967 C C . LYS A 1 241 ? -23.388 1.851 26.203 1.00 89.75 241 LYS A C 1
ATOM 1969 O O . LYS A 1 241 ? -24.068 1.973 27.217 1.00 89.75 241 LYS A O 1
ATOM 1974 N N . GLU A 1 242 ? -22.271 2.556 26.018 1.00 90.75 242 GLU A N 1
ATOM 1975 C CA . GLU A 1 242 ? -21.769 3.543 26.989 1.00 90.75 242 GLU A CA 1
ATOM 1976 C C . GLU A 1 242 ? -22.778 4.666 27.249 1.00 90.75 242 GLU A C 1
ATOM 1978 O O . GLU A 1 242 ? -23.055 5.007 28.402 1.00 90.75 242 GLU A O 1
ATOM 1983 N N . VAL A 1 243 ? -23.378 5.213 26.187 1.00 93.44 243 VAL A N 1
ATOM 1984 C CA . VAL A 1 243 ? -24.414 6.248 26.299 1.00 93.44 243 VAL A CA 1
ATOM 1985 C C . VAL A 1 243 ? -25.650 5.710 27.020 1.00 93.44 243 VAL A C 1
ATOM 1987 O O . VAL A 1 243 ? -26.206 6.398 27.883 1.00 93.44 243 VAL A O 1
ATOM 1990 N N . GLN A 1 244 ? -26.085 4.488 26.703 1.00 93.44 244 GLN A N 1
ATOM 1991 C CA . GLN A 1 244 ? -27.216 3.843 27.371 1.00 93.44 244 GLN A CA 1
ATOM 1992 C C . GLN A 1 244 ? -26.940 3.615 28.865 1.00 93.44 244 GLN A C 1
ATOM 1994 O O . GLN A 1 244 ? -27.779 3.979 29.694 1.00 93.44 244 GLN A O 1
ATOM 1999 N N . THR A 1 245 ? -25.759 3.100 29.218 1.00 91.94 245 THR A N 1
ATOM 2000 C CA . THR A 1 245 ? -25.337 2.896 30.610 1.00 91.94 245 THR A CA 1
ATOM 2001 C C . THR A 1 245 ? -25.268 4.222 31.366 1.00 91.94 245 THR A C 1
ATOM 2003 O O . THR A 1 245 ? -25.884 4.360 32.423 1.00 91.94 245 THR A O 1
ATOM 2006 N N . ALA A 1 246 ? -24.625 5.250 30.805 1.00 90.94 246 ALA A N 1
ATOM 2007 C CA . ALA A 1 246 ? -24.551 6.573 31.428 1.00 90.94 246 ALA A CA 1
ATOM 2008 C C . ALA A 1 246 ? -25.945 7.186 31.655 1.00 90.94 246 ALA A C 1
ATOM 2010 O O . ALA A 1 246 ? -26.224 7.760 32.714 1.00 90.94 246 ALA A O 1
ATOM 2011 N N . LYS A 1 247 ? -26.853 7.029 30.682 1.00 94.56 247 LYS A N 1
ATOM 2012 C CA . LYS A 1 247 ? -28.241 7.486 30.801 1.00 94.56 247 LYS A CA 1
ATOM 2013 C C . LYS A 1 247 ? -28.988 6.746 31.911 1.00 94.56 247 LYS A C 1
ATOM 2015 O O . LYS A 1 247 ? -29.690 7.400 32.682 1.00 94.56 247 LYS A O 1
ATOM 2020 N N . GLY A 1 248 ? -28.842 5.426 32.017 1.00 92.19 248 GLY A N 1
ATOM 2021 C CA . GLY A 1 248 ? -29.493 4.648 33.072 1.00 92.19 248 GLY A CA 1
ATOM 2022 C C . GLY A 1 248 ? -28.945 4.967 34.467 1.00 92.19 248 GLY A C 1
ATOM 2023 O O . GLY A 1 248 ? -29.734 5.221 35.376 1.00 92.19 248 GLY A O 1
ATOM 2024 N N . ILE A 1 249 ? -27.625 5.116 34.625 1.00 90.69 249 ILE A N 1
ATOM 2025 C CA . ILE A 1 249 ? -27.013 5.561 35.892 1.00 90.69 249 ILE A CA 1
ATOM 2026 C C . ILE A 1 249 ? -27.530 6.951 36.288 1.00 90.69 249 ILE A C 1
ATOM 2028 O O . ILE A 1 249 ? -27.881 7.182 37.446 1.00 90.69 249 ILE A O 1
ATOM 2032 N N . SER A 1 250 ? -27.643 7.880 35.333 1.00 92.31 250 SER A N 1
ATOM 2033 C CA . SER A 1 250 ? -28.216 9.208 35.589 1.00 92.31 250 SER A CA 1
ATOM 2034 C C . SER A 1 250 ? -29.684 9.137 36.034 1.00 92.31 250 SER A C 1
ATOM 2036 O O . SER A 1 250 ? -30.090 9.863 36.943 1.00 92.31 250 SER A O 1
ATOM 2038 N N . GLN A 1 251 ? -30.486 8.243 35.446 1.00 93.62 251 GLN A N 1
ATOM 2039 C CA . GLN A 1 251 ? -31.873 8.016 35.864 1.00 93.62 251 GLN A CA 1
ATOM 2040 C C . GLN A 1 251 ? -31.959 7.450 37.287 1.00 93.62 251 GLN A C 1
ATOM 2042 O O . GLN A 1 251 ? -32.730 7.978 38.089 1.00 93.62 251 GLN A O 1
ATOM 2047 N N . LEU A 1 252 ? -31.141 6.446 37.617 1.00 90.19 252 LEU A N 1
ATOM 2048 C CA . LEU A 1 252 ? -31.045 5.880 38.967 1.00 90.19 252 LEU A CA 1
ATOM 2049 C C . LEU A 1 252 ? -30.626 6.943 39.990 1.00 90.19 252 LEU A C 1
ATOM 2051 O O . LEU A 1 252 ? -31.202 7.033 41.073 1.00 90.19 252 LEU A O 1
ATOM 2055 N N . PHE A 1 253 ? -29.668 7.801 39.633 1.00 89.75 253 PHE A N 1
ATOM 2056 C CA . PHE A 1 253 ? -29.233 8.901 40.489 1.00 89.75 253 PHE A CA 1
ATOM 2057 C C . PHE A 1 253 ? -30.367 9.896 40.759 1.00 89.75 253 PHE A C 1
ATOM 2059 O O . PHE A 1 253 ? -30.583 10.288 41.904 1.00 89.75 253 PHE A O 1
ATOM 2066 N N . ASN A 1 254 ? -31.127 10.274 39.727 1.00 91.50 254 ASN A N 1
ATOM 2067 C CA . ASN A 1 254 ? -32.272 11.172 39.884 1.00 91.50 254 ASN A CA 1
ATOM 2068 C C . ASN A 1 254 ? -33.360 10.558 40.775 1.00 91.50 254 ASN A C 1
ATOM 2070 O O . ASN A 1 254 ? -33.893 11.256 41.634 1.00 91.50 254 ASN A O 1
ATOM 2074 N N . GLN A 1 255 ? -33.652 9.262 40.622 1.00 89.88 255 GLN A N 1
ATOM 2075 C CA . GLN A 1 255 ? -34.590 8.549 41.496 1.00 89.88 255 GLN A CA 1
ATOM 2076 C C . GLN A 1 255 ? -34.119 8.577 42.952 1.00 89.88 255 GLN A C 1
ATOM 2078 O O . GLN A 1 255 ? -34.864 9.024 43.820 1.00 89.88 255 GLN A O 1
ATOM 2083 N N . ARG A 1 256 ? -32.855 8.213 43.205 1.00 89.44 256 ARG A N 1
ATOM 2084 C CA . ARG A 1 256 ? -32.254 8.255 44.547 1.00 89.44 256 ARG A CA 1
ATOM 2085 C C . ARG A 1 256 ? -32.329 9.650 45.163 1.00 89.44 256 ARG A C 1
ATOM 2087 O O . ARG A 1 256 ? -32.605 9.793 46.349 1.00 89.44 256 ARG A O 1
ATOM 2094 N N . MET A 1 257 ? -32.075 10.687 44.365 1.00 90.62 257 MET A N 1
ATOM 2095 C CA . MET A 1 257 ? -32.143 12.074 44.821 1.00 90.62 257 MET A CA 1
ATOM 2096 C C . MET A 1 257 ? -33.561 12.503 45.197 1.00 90.62 257 MET A C 1
ATOM 2098 O O . MET A 1 257 ? -33.714 13.254 46.159 1.00 90.62 257 MET A O 1
ATOM 2102 N N . GLU A 1 258 ? -34.587 12.050 44.477 1.00 92.31 258 GLU A N 1
ATOM 2103 C CA . GLU A 1 258 ? -35.980 12.316 44.852 1.00 92.31 258 GLU A CA 1
ATOM 2104 C C . GLU A 1 258 ? -36.385 11.553 46.117 1.00 92.31 258 GLU A C 1
ATOM 2106 O O . GLU A 1 258 ? -36.930 12.170 47.032 1.00 92.31 258 GLU A O 1
ATOM 2111 N N . THR A 1 259 ? -36.030 10.268 46.235 1.00 88.62 259 THR A N 1
ATOM 2112 C CA . THR A 1 259 ? -36.251 9.486 47.465 1.00 88.62 259 THR A CA 1
ATOM 2113 C C . THR A 1 259 ? -35.578 10.146 48.668 1.00 88.62 259 THR A C 1
ATOM 2115 O O . THR A 1 259 ? -36.201 10.335 49.707 1.00 88.62 259 THR A O 1
ATOM 2118 N N . TRP A 1 260 ? -34.331 10.603 48.513 1.00 89.31 260 TRP A N 1
ATOM 2119 C CA . TRP A 1 260 ? -33.622 11.330 49.566 1.00 89.31 260 TRP A CA 1
ATOM 2120 C C . TRP A 1 260 ? -34.325 12.629 49.973 1.00 89.31 260 TRP A C 1
ATOM 2122 O O . TRP A 1 260 ? -34.402 12.939 51.160 1.00 89.31 260 TRP A O 1
ATOM 2132 N N . LYS A 1 261 ? -34.841 13.410 49.015 1.00 91.69 261 LYS A N 1
ATOM 2133 C CA . LYS A 1 261 ? -35.582 14.643 49.331 1.00 91.69 261 LYS A CA 1
ATOM 2134 C C . LYS A 1 261 ? -36.847 14.354 50.138 1.00 91.69 261 LYS A C 1
ATOM 2136 O O . LYS A 1 261 ? -37.150 15.129 51.040 1.00 91.69 261 LYS A O 1
ATOM 2141 N N . GLN A 1 262 ? -37.560 13.278 49.805 1.00 91.12 262 GLN A N 1
ATOM 2142 C CA . GLN A 1 262 ? -38.769 12.849 50.512 1.00 91.12 262 GLN A CA 1
ATOM 2143 C C . GLN A 1 262 ? -38.434 12.413 51.942 1.00 91.12 262 GLN A C 1
ATOM 2145 O O . GLN A 1 262 ? -38.893 13.053 52.885 1.00 91.12 262 GLN A O 1
ATOM 2150 N N . LEU A 1 263 ? -37.523 11.447 52.094 1.00 89.94 263 LEU A N 1
ATOM 2151 C CA . LEU A 1 263 ? -37.096 10.935 53.401 1.00 89.94 263 LEU A CA 1
ATOM 2152 C C . LEU A 1 263 ? -36.529 12.036 54.297 1.00 89.94 263 LEU A C 1
ATOM 2154 O O . LEU A 1 263 ? -36.811 12.089 55.489 1.00 89.94 263 LEU A O 1
ATOM 2158 N N . ARG A 1 264 ? -35.763 12.976 53.733 1.00 90.19 264 ARG A N 1
ATOM 2159 C CA . ARG A 1 264 ? -35.243 14.115 54.494 1.00 90.19 264 ARG A CA 1
ATOM 2160 C C . ARG A 1 264 ? -36.359 15.011 55.036 1.00 90.19 264 ARG A C 1
ATOM 2162 O O . ARG A 1 264 ? -36.256 15.471 56.170 1.00 90.19 264 ARG A O 1
ATOM 2169 N N . ALA A 1 265 ? -37.386 15.292 54.235 1.00 90.38 265 ALA A N 1
ATOM 2170 C CA . ALA A 1 265 ? -38.512 16.114 54.670 1.00 90.38 265 ALA A CA 1
ATOM 2171 C C . ALA A 1 265 ? -39.334 15.422 55.771 1.00 90.38 265 ALA A C 1
ATOM 2173 O O . ALA A 1 265 ? -39.832 16.095 56.673 1.00 90.38 265 ALA A O 1
ATOM 2174 N N . GLU A 1 266 ? -39.442 14.094 55.709 1.00 89.81 266 GLU A N 1
ATOM 2175 C CA . GLU A 1 266 ? -40.097 13.262 56.723 1.00 89.81 266 GLU A CA 1
ATOM 2176 C C . GLU A 1 266 ? -39.270 13.202 58.017 1.00 89.81 266 GLU A C 1
ATOM 2178 O O . GLU A 1 266 ? -39.797 13.470 59.094 1.00 89.81 266 GLU A O 1
ATOM 2183 N N . LEU A 1 267 ? -37.950 13.005 57.924 1.00 88.31 267 LEU A N 1
ATOM 2184 C CA . LEU A 1 267 ? -37.023 13.010 59.067 1.00 88.31 267 LEU A CA 1
ATOM 2185 C C . LEU A 1 267 ? -37.019 14.334 59.848 1.00 88.31 267 LEU A C 1
ATOM 2187 O O . LEU A 1 267 ? -36.813 14.341 61.065 1.00 88.31 267 LEU A O 1
ATOM 2191 N N . GLU A 1 268 ? -37.232 15.463 59.165 1.00 88.50 268 GLU A N 1
ATOM 2192 C CA . GLU A 1 268 ? -37.353 16.784 59.797 1.00 88.50 268 GLU A CA 1
ATOM 2193 C C . GLU A 1 268 ? -38.615 16.908 60.676 1.00 88.50 268 GLU A C 1
ATOM 2195 O O . GLU A 1 268 ? -38.650 17.765 61.561 1.00 88.50 268 GLU A O 1
ATOM 2200 N N . GLN A 1 269 ? -39.627 16.059 60.460 1.00 88.31 269 GLN A N 1
ATOM 2201 C CA . GLN A 1 269 ? -40.922 16.083 61.155 1.00 88.31 269 GLN A CA 1
ATOM 2202 C C . GLN A 1 269 ? -41.156 14.873 62.074 1.00 88.31 269 GLN A C 1
ATOM 2204 O O . GLN A 1 269 ? -42.059 14.931 62.906 1.00 88.31 269 GLN A O 1
ATOM 2209 N N . ALA A 1 270 ? -40.350 13.819 61.940 1.00 86.25 270 ALA A N 1
ATOM 2210 C CA . ALA A 1 270 ? -40.492 12.554 62.654 1.00 86.25 270 ALA A CA 1
ATOM 2211 C C . ALA A 1 270 ? -40.121 12.637 64.147 1.00 86.25 270 ALA A C 1
ATOM 2213 O O . ALA A 1 270 ? -39.146 13.303 64.529 1.00 86.25 270 ALA A O 1
ATOM 2214 N N . GLU A 1 271 ? -40.873 11.910 64.981 1.00 85.62 271 GLU A N 1
ATOM 2215 C CA . GLU A 1 271 ? -40.513 11.632 66.380 1.00 85.62 271 GLU A CA 1
ATOM 2216 C C . GLU A 1 271 ? -39.360 10.604 66.460 1.00 85.62 271 GLU A C 1
ATOM 2218 O O . GLU A 1 271 ? -39.032 9.948 65.472 1.00 85.62 271 GLU A O 1
ATOM 2223 N N . ASP A 1 272 ? -38.690 10.476 67.616 1.00 76.69 272 ASP A N 1
ATOM 2224 C CA . ASP A 1 272 ? -37.470 9.649 67.737 1.00 76.69 272 ASP A CA 1
ATOM 2225 C C . ASP A 1 272 ? -37.693 8.171 67.357 1.00 76.69 272 ASP A C 1
ATOM 2227 O O . ASP A 1 272 ? -36.804 7.572 66.755 1.00 76.69 272 ASP A O 1
ATOM 2231 N N . ASP A 1 273 ? -38.881 7.618 67.623 1.00 78.88 273 ASP A N 1
ATOM 2232 C CA . ASP A 1 273 ? -39.227 6.227 67.295 1.00 78.88 273 ASP A CA 1
ATOM 2233 C C . ASP A 1 273 ? -39.480 6.016 65.780 1.00 78.88 273 ASP A C 1
ATOM 2235 O O . ASP A 1 273 ? -39.275 4.921 65.267 1.00 78.88 273 ASP A O 1
ATOM 2239 N N . GLU A 1 274 ? -39.875 7.060 65.036 1.00 82.62 274 GLU A N 1
ATOM 2240 C CA . GLU A 1 274 ? -40.131 7.014 63.579 1.00 82.62 274 GLU A CA 1
ATOM 2241 C C . GLU A 1 274 ? -38.855 7.259 62.751 1.00 82.62 274 GLU A C 1
ATOM 2243 O O . GLU A 1 274 ? -38.766 6.911 61.572 1.00 82.62 274 GLU A O 1
ATOM 2248 N N . ARG A 1 275 ? -37.832 7.869 63.360 1.00 85.00 275 ARG A N 1
ATOM 2249 C CA . ARG A 1 275 ? -36.566 8.174 62.681 1.00 85.00 275 ARG A CA 1
ATOM 2250 C C . ARG A 1 275 ? -35.748 6.940 62.338 1.00 85.00 275 ARG A C 1
ATOM 2252 O O . ARG A 1 275 ? -35.029 6.974 61.343 1.00 85.00 275 ARG A O 1
ATOM 2259 N N . GLU A 1 276 ? -35.811 5.898 63.160 1.00 85.38 276 GLU A N 1
ATOM 2260 C CA . GLU A 1 276 ? -35.068 4.658 62.914 1.00 85.38 276 GLU A CA 1
ATOM 2261 C C . GLU A 1 276 ? -35.581 3.969 61.640 1.00 85.38 276 GLU A C 1
ATOM 2263 O O . GLU A 1 276 ? -34.784 3.657 60.757 1.00 85.38 276 GLU A O 1
ATOM 2268 N N . GLU A 1 277 ? -36.904 3.889 61.475 1.00 85.69 277 GLU A N 1
ATOM 2269 C CA . GLU A 1 277 ? -37.560 3.327 60.286 1.00 85.69 277 GLU A CA 1
ATOM 2270 C C . GLU A 1 277 ? -37.263 4.147 59.014 1.00 85.69 277 GLU A C 1
ATOM 2272 O O . GLU A 1 277 ? -36.926 3.596 57.967 1.00 85.69 277 GLU A O 1
ATOM 2277 N N . LEU A 1 278 ? -37.290 5.483 59.097 1.00 87.50 278 LEU A N 1
ATOM 2278 C CA . LEU A 1 278 ? -36.935 6.355 57.965 1.00 87.50 278 LEU A CA 1
ATOM 2279 C C . LEU A 1 278 ? -35.453 6.253 57.565 1.00 87.50 278 LEU A C 1
ATOM 2281 O O . LEU A 1 278 ? -35.106 6.410 56.390 1.00 87.50 278 LEU A O 1
ATOM 2285 N N . MET A 1 279 ? -34.562 6.008 58.529 1.00 86.69 279 MET A N 1
ATOM 2286 C CA . MET A 1 279 ? -33.146 5.767 58.253 1.00 86.69 279 MET A CA 1
ATOM 2287 C C . MET A 1 279 ? -32.923 4.399 57.601 1.00 86.69 279 MET A C 1
ATOM 2289 O O . MET A 1 279 ? -32.102 4.308 56.690 1.00 86.69 279 MET A O 1
ATOM 2293 N N . GLU A 1 280 ? -33.661 3.367 58.012 1.00 87.44 280 GLU A N 1
ATOM 2294 C CA . GLU A 1 280 ? -33.637 2.044 57.376 1.00 87.44 280 GLU A CA 1
ATOM 2295 C C . GLU A 1 280 ? -34.064 2.137 55.902 1.00 87.44 280 GLU A C 1
ATOM 2297 O O . GLU A 1 280 ? -33.298 1.751 55.018 1.00 87.44 280 GLU A O 1
ATOM 2302 N N . GLN A 1 281 ? -35.174 2.826 55.611 1.00 86.19 281 GLN A N 1
ATOM 2303 C CA . GLN A 1 281 ? -35.629 3.088 54.236 1.00 86.19 281 GLN A CA 1
ATOM 2304 C C . GLN A 1 281 ? -34.598 3.858 53.390 1.00 86.19 281 GLN A C 1
ATOM 2306 O O . GLN A 1 281 ? -34.475 3.644 52.178 1.00 86.19 281 GLN A O 1
ATOM 2311 N N . PHE A 1 282 ? -33.834 4.772 54.001 1.00 86.69 282 PHE A N 1
ATOM 2312 C CA . PHE A 1 282 ? -32.745 5.462 53.308 1.00 86.69 282 PHE A CA 1
ATOM 2313 C C . PHE A 1 282 ? -31.613 4.505 52.925 1.00 86.69 282 PHE A C 1
ATOM 2315 O O . PHE A 1 282 ? -31.128 4.558 51.789 1.00 86.69 282 PHE A O 1
ATOM 2322 N N . PHE A 1 283 ? -31.182 3.654 53.860 1.00 88.38 283 PHE A N 1
ATOM 2323 C CA . PHE A 1 283 ? -30.122 2.683 53.602 1.00 88.38 283 PHE A CA 1
ATOM 2324 C C . PHE A 1 283 ? -30.541 1.679 52.532 1.00 88.38 283 PHE A C 1
ATOM 2326 O O . PHE A 1 283 ? -29.772 1.452 51.599 1.00 88.38 283 PHE A O 1
ATOM 2333 N N . GLU A 1 284 ? -31.783 1.200 52.575 1.00 87.25 284 GLU A N 1
ATOM 2334 C CA . GLU A 1 284 ? -32.331 0.318 51.546 1.00 87.25 284 GLU A CA 1
ATOM 2335 C C . GLU A 1 284 ? -32.323 0.974 50.155 1.00 87.25 284 GLU A C 1
ATOM 2337 O O . GLU A 1 284 ? -31.868 0.394 49.165 1.00 87.25 284 GLU A O 1
ATOM 2342 N N . ALA A 1 285 ? -32.774 2.228 50.056 1.00 85.00 285 ALA A N 1
ATOM 2343 C CA . ALA A 1 285 ? -32.753 2.965 48.795 1.00 85.00 285 ALA A CA 1
ATOM 2344 C C . ALA A 1 285 ? -31.321 3.203 48.274 1.00 85.00 285 ALA A C 1
ATOM 2346 O O . ALA A 1 285 ? -31.094 3.240 47.058 1.00 85.00 285 ALA A O 1
ATOM 2347 N N . GLN A 1 286 ? -30.350 3.382 49.175 1.00 87.38 286 GLN A N 1
ATOM 2348 C CA . GLN A 1 286 ? -28.943 3.528 48.820 1.00 87.38 286 GLN A CA 1
ATOM 2349 C C . GLN A 1 286 ? -28.341 2.210 48.314 1.00 87.38 286 GLN A C 1
ATOM 2351 O O . GLN A 1 286 ? -27.654 2.232 47.290 1.00 87.38 286 GLN A O 1
ATOM 2356 N N . GLU A 1 287 ? -28.604 1.098 48.994 1.00 89.44 287 GLU A N 1
ATOM 2357 C CA . GLU A 1 287 ? -28.132 -0.239 48.623 1.00 89.44 287 GLU A CA 1
ATOM 2358 C C . GLU A 1 287 ? -28.708 -0.659 47.266 1.00 89.44 287 GLU A C 1
ATOM 2360 O O . GLU A 1 287 ? -27.961 -0.966 46.337 1.00 89.44 287 GLU A O 1
ATOM 2365 N N . LYS A 1 288 ? -30.020 -0.475 47.063 1.00 87.00 288 LYS A N 1
ATOM 2366 C CA . LYS A 1 288 ? -30.678 -0.693 45.766 1.00 87.00 288 LYS A CA 1
ATOM 2367 C C . LYS A 1 288 ? -30.049 0.113 44.630 1.00 87.00 288 LYS A C 1
ATOM 2369 O O . LYS A 1 288 ? -29.928 -0.376 43.505 1.00 87.00 288 LYS A O 1
ATOM 2374 N N . PHE A 1 289 ? -29.677 1.367 44.890 1.00 89.12 289 PHE A N 1
ATOM 2375 C CA . PHE A 1 289 ? -28.982 2.197 43.906 1.00 89.12 289 PHE A CA 1
ATOM 2376 C C . PHE A 1 289 ? -27.589 1.643 43.583 1.00 89.12 289 PHE A C 1
ATOM 2378 O O . PHE A 1 289 ? -27.204 1.648 42.415 1.00 89.12 289 PHE A O 1
ATOM 2385 N N . GLN A 1 290 ? -26.837 1.204 44.596 1.00 90.88 290 GLN A N 1
ATOM 2386 C CA . GLN A 1 290 ? -25.490 0.661 44.422 1.00 90.88 290 GLN A CA 1
ATOM 2387 C C . GLN A 1 290 ? -25.520 -0.622 43.593 1.00 90.88 290 GLN A C 1
ATOM 2389 O O . GLN A 1 290 ? -24.865 -0.653 42.555 1.00 90.88 290 GLN A O 1
ATOM 2394 N N . LEU A 1 291 ? -26.373 -1.583 43.956 1.00 91.81 291 LEU A N 1
ATOM 2395 C CA . LEU A 1 291 ? -26.506 -2.849 43.234 1.00 91.81 291 LEU A CA 1
ATOM 2396 C C . LEU A 1 291 ? -26.918 -2.633 41.770 1.00 91.81 291 LEU A C 1
ATOM 2398 O O . LEU A 1 291 ? -26.276 -3.128 40.848 1.00 91.81 291 LEU A O 1
ATOM 2402 N N . LYS A 1 292 ? -27.944 -1.809 41.506 1.00 90.75 292 LYS A N 1
ATOM 2403 C CA . LYS A 1 292 ? -28.375 -1.541 40.119 1.00 90.75 292 LYS A CA 1
ATOM 2404 C C . LYS A 1 292 ? -27.321 -0.802 39.302 1.00 90.75 292 LYS A C 1
ATOM 2406 O O . LYS A 1 292 ? -27.228 -1.015 38.097 1.00 90.75 292 LYS A O 1
ATOM 2411 N N . ARG A 1 293 ? -26.547 0.084 39.930 1.00 92.75 293 ARG A N 1
ATOM 2412 C CA . ARG A 1 293 ? -25.440 0.771 39.261 1.00 92.75 293 ARG A CA 1
ATOM 2413 C C . ARG A 1 293 ? -24.324 -0.213 38.912 1.00 92.75 293 ARG A C 1
ATOM 2415 O O . ARG A 1 293 ? -23.843 -0.172 37.786 1.00 92.75 293 ARG A O 1
ATOM 2422 N N . GLU A 1 294 ? -23.936 -1.061 39.857 1.00 93.12 294 GLU A N 1
ATOM 2423 C CA . GLU A 1 294 ? -22.893 -2.071 39.677 1.00 93.12 294 GLU A CA 1
ATOM 2424 C C . GLU A 1 294 ? -23.258 -3.052 38.560 1.00 93.12 294 GLU A C 1
ATOM 2426 O O . GLU A 1 294 ? -22.456 -3.252 37.651 1.00 93.12 294 GLU A O 1
ATOM 2431 N N . ALA A 1 295 ? -24.513 -3.516 38.514 1.00 92.38 295 ALA A N 1
ATOM 2432 C CA . ALA A 1 295 ? -25.023 -4.354 37.426 1.00 92.38 295 ALA A CA 1
ATOM 2433 C C . ALA A 1 295 ? -24.786 -3.708 36.053 1.00 92.38 295 ALA A C 1
ATOM 2435 O O . ALA A 1 295 ? -24.233 -4.318 35.143 1.00 92.38 295 ALA A O 1
ATOM 2436 N N . MET A 1 296 ? -25.159 -2.433 35.911 1.00 92.31 296 MET A N 1
ATOM 2437 C CA . MET A 1 296 ? -25.014 -1.695 34.654 1.00 92.31 296 MET A CA 1
ATOM 2438 C C . MET A 1 296 ? -23.551 -1.438 34.261 1.00 92.31 296 MET A C 1
ATOM 2440 O O . MET A 1 296 ? -23.243 -1.349 33.069 1.00 92.31 296 MET A O 1
ATOM 2444 N N . GLU A 1 297 ? -22.659 -1.272 35.241 1.00 92.62 297 GLU A N 1
ATOM 2445 C CA . GLU A 1 297 ? -21.218 -1.125 35.014 1.00 92.62 297 GLU A CA 1
ATOM 2446 C C . GLU A 1 297 ? -20.596 -2.462 34.567 1.00 92.62 297 GLU A C 1
ATOM 2448 O O . GLU A 1 297 ? -19.823 -2.474 33.605 1.00 92.62 297 GLU A O 1
ATOM 2453 N N . ILE A 1 298 ? -21.000 -3.585 35.174 1.00 93.75 298 ILE A N 1
ATOM 2454 C CA . ILE A 1 298 ? -20.589 -4.939 34.768 1.00 93.75 298 ILE A CA 1
ATOM 2455 C C . ILE A 1 298 ? -21.104 -5.261 33.361 1.00 93.75 298 ILE A C 1
ATOM 2457 O O . ILE A 1 298 ? -20.315 -5.679 32.519 1.00 93.75 298 ILE A O 1
ATOM 2461 N N . GLU A 1 299 ? -22.372 -4.975 33.040 1.00 92.06 299 GLU A N 1
ATOM 2462 C CA . GLU A 1 299 ? -22.909 -5.158 31.681 1.00 92.06 299 GLU A CA 1
ATOM 2463 C C . GLU A 1 299 ? -22.111 -4.386 30.621 1.00 92.06 299 GLU A C 1
ATOM 2465 O O . GLU A 1 299 ? -21.934 -4.856 29.495 1.00 92.06 299 GLU A O 1
ATOM 2470 N N . LEU A 1 300 ? -21.666 -3.166 30.943 1.00 91.75 300 LEU A N 1
ATOM 2471 C CA . LEU A 1 300 ? -20.849 -2.372 30.029 1.00 91.75 300 LEU A CA 1
ATOM 2472 C C . LEU A 1 300 ? -19.472 -3.014 29.825 1.00 91.75 300 LEU A C 1
ATOM 2474 O O . LEU A 1 300 ? -18.993 -3.089 28.692 1.00 91.75 300 LEU A O 1
ATOM 2478 N N . ASN A 1 301 ? -18.843 -3.478 30.905 1.00 91.56 301 ASN A N 1
ATOM 2479 C CA . ASN A 1 301 ? -17.548 -4.150 30.837 1.00 91.56 301 ASN A CA 1
ATOM 2480 C C . ASN A 1 301 ? -17.638 -5.489 30.097 1.00 91.56 301 ASN A C 1
ATOM 2482 O O . ASN A 1 301 ? -16.747 -5.791 29.308 1.00 91.56 301 ASN A O 1
ATOM 2486 N N . LEU A 1 302 ? -18.739 -6.226 30.251 1.00 92.12 302 LEU A N 1
ATOM 2487 C CA . LEU A 1 302 ? -18.991 -7.474 29.533 1.00 92.12 302 LEU A CA 1
ATOM 2488 C C . LEU A 1 302 ? -19.035 -7.229 28.023 1.00 92.12 302 LEU A C 1
ATOM 2490 O O . LEU A 1 302 ? -18.351 -7.895 27.252 1.00 92.12 302 LEU A O 1
ATOM 2494 N N . VAL A 1 303 ? -19.774 -6.204 27.592 1.00 88.56 303 VAL A N 1
ATOM 2495 C CA . VAL A 1 303 ? -19.852 -5.828 26.173 1.00 88.56 303 VAL A CA 1
ATOM 2496 C C . VAL A 1 303 ? -18.483 -5.390 25.623 1.00 88.56 303 VAL A C 1
ATOM 2498 O O . VAL A 1 303 ? -18.172 -5.672 24.463 1.00 88.56 303 VAL A O 1
ATOM 2501 N N . ARG A 1 304 ? -17.637 -4.740 26.437 1.00 89.31 304 ARG A N 1
ATOM 2502 C CA . ARG A 1 304 ? -16.251 -4.398 26.060 1.00 89.31 304 ARG A CA 1
ATOM 2503 C C . ARG A 1 304 ? -15.372 -5.642 25.914 1.00 89.31 304 ARG A C 1
ATOM 2505 O O . ARG A 1 304 ? -14.702 -5.769 24.892 1.00 89.31 304 ARG A O 1
ATOM 2512 N N . ALA A 1 305 ? -15.419 -6.562 26.877 1.00 89.50 305 ALA A N 1
ATOM 2513 C CA . ALA A 1 305 ? -14.676 -7.822 26.842 1.00 89.50 305 ALA A CA 1
ATOM 2514 C C . ALA A 1 305 ? -15.063 -8.666 25.614 1.00 89.50 305 ALA A C 1
ATOM 2516 O O . ALA A 1 305 ? -14.199 -9.052 24.827 1.00 89.50 305 ALA A O 1
ATOM 2517 N N . GLN A 1 306 ? -16.366 -8.810 25.346 1.00 86.06 306 GLN A N 1
ATOM 2518 C CA . GLN A 1 306 ? -16.884 -9.486 24.149 1.00 86.06 306 GLN A CA 1
ATOM 2519 C C . GLN A 1 306 ? -16.419 -8.819 22.844 1.00 86.06 306 GLN A C 1
ATOM 2521 O O . GLN A 1 306 ? -16.120 -9.496 21.859 1.00 86.06 306 GLN A O 1
ATOM 2526 N N . ALA A 1 307 ? -16.347 -7.485 22.798 1.00 83.88 307 ALA A N 1
ATOM 2527 C CA . ALA A 1 307 ? -15.874 -6.772 21.610 1.00 83.88 307 ALA A CA 1
ATOM 2528 C C . ALA A 1 307 ? -14.372 -6.973 21.349 1.00 83.88 307 ALA A C 1
ATOM 2530 O O . ALA A 1 307 ? -13.947 -6.911 20.185 1.00 83.88 307 ALA A O 1
ATOM 2531 N N . HIS A 1 308 ? -13.599 -7.204 22.412 1.00 82.81 308 HIS A N 1
ATOM 2532 C CA . HIS A 1 308 ? -12.161 -7.465 22.382 1.00 82.81 308 HIS A CA 1
ATOM 2533 C C . HIS A 1 308 ? -11.806 -8.955 22.288 1.00 82.81 308 HIS A C 1
ATOM 2535 O O . HIS A 1 308 ? -10.655 -9.261 21.999 1.00 82.81 308 HIS A O 1
ATOM 2541 N N . GLY A 1 309 ? -12.783 -9.860 22.423 1.00 83.19 309 GLY A N 1
ATOM 2542 C CA . GLY A 1 309 ? -12.553 -11.307 22.371 1.00 83.19 309 GLY A CA 1
ATOM 2543 C C . GLY A 1 309 ? -11.797 -11.834 23.592 1.00 83.19 309 GLY A C 1
ATOM 2544 O O . GLY A 1 309 ? -11.039 -12.789 23.472 1.00 83.19 309 GLY A O 1
ATOM 2545 N N . ASP A 1 310 ? -11.957 -11.172 24.738 1.00 88.56 310 ASP A N 1
ATOM 2546 C CA . ASP A 1 310 ? -11.370 -11.589 26.011 1.00 88.56 310 ASP A CA 1
ATOM 2547 C C . ASP A 1 310 ? -12.307 -12.599 26.690 1.00 88.56 310 ASP A C 1
ATOM 2549 O O . ASP A 1 310 ? -13.098 -12.236 27.560 1.00 88.56 310 ASP A O 1
ATOM 2553 N N . ASP A 1 311 ? -12.288 -13.846 26.204 1.00 88.25 311 ASP A N 1
ATOM 2554 C CA . ASP A 1 311 ? -13.212 -14.907 26.632 1.00 88.25 311 ASP A CA 1
ATOM 2555 C C . ASP A 1 311 ? -13.110 -15.194 28.147 1.00 88.25 311 ASP A C 1
ATOM 2557 O O . ASP A 1 311 ? -14.129 -15.418 28.797 1.00 88.25 311 ASP A O 1
ATOM 2561 N N . ASP A 1 312 ? -11.910 -15.094 28.732 1.00 88.19 312 ASP A N 1
ATOM 2562 C CA . ASP A 1 312 ? -11.694 -15.281 30.174 1.00 88.19 312 ASP A CA 1
ATOM 2563 C C . ASP A 1 312 ? -12.402 -14.184 30.993 1.00 88.19 312 ASP A C 1
ATOM 2565 O O . ASP A 1 312 ? -13.095 -14.470 31.973 1.00 88.19 312 ASP A O 1
ATOM 2569 N N . MET A 1 313 ? -12.271 -12.919 30.575 1.00 91.31 313 MET A N 1
ATOM 2570 C CA . MET A 1 313 ? -12.971 -11.796 31.207 1.00 91.31 313 MET A CA 1
ATOM 2571 C C . MET A 1 313 ? -14.488 -11.869 30.981 1.00 91.31 313 MET A C 1
ATOM 2573 O O . MET A 1 313 ? -15.261 -11.451 31.843 1.00 91.31 313 MET A O 1
ATOM 2577 N N . VAL A 1 314 ? -14.938 -12.380 29.831 1.00 92.12 314 VAL A N 1
ATOM 2578 C CA . VAL A 1 314 ? -16.367 -12.598 29.562 1.00 92.12 314 VAL A CA 1
ATOM 2579 C C . VAL A 1 314 ? -16.960 -13.567 30.582 1.00 92.12 314 VAL A C 1
ATOM 2581 O O . VAL A 1 314 ? -17.949 -13.212 31.222 1.00 92.12 314 VAL A O 1
ATOM 2584 N N . ASP A 1 315 ? -16.331 -14.723 30.790 1.00 91.69 315 ASP A N 1
ATOM 2585 C CA . ASP A 1 315 ? -16.800 -15.731 31.747 1.00 91.69 315 ASP A CA 1
ATOM 2586 C C . ASP A 1 315 ? -16.834 -15.185 33.190 1.00 91.69 315 ASP A C 1
ATOM 2588 O O . ASP A 1 315 ? -17.802 -15.409 33.924 1.00 91.69 315 ASP A O 1
ATOM 2592 N N . GLU A 1 316 ? -15.811 -14.422 33.602 1.00 94.12 316 GLU A N 1
ATOM 2593 C CA . GLU A 1 316 ? -15.759 -13.791 34.931 1.00 94.12 316 GLU A CA 1
ATOM 2594 C C . GLU A 1 316 ? -16.896 -12.776 35.131 1.00 94.12 316 GLU A C 1
ATOM 2596 O O . GLU A 1 316 ? -17.572 -12.771 36.165 1.00 94.12 316 GLU A O 1
ATOM 2601 N N . LEU A 1 317 ? -17.135 -11.920 34.135 1.00 93.81 317 LEU A N 1
ATOM 2602 C CA . LEU A 1 317 ? -18.164 -10.885 34.210 1.00 93.81 317 LEU A CA 1
ATOM 2603 C C . LEU A 1 317 ? -19.582 -11.461 34.128 1.00 93.81 317 LEU A C 1
ATOM 2605 O O . LEU A 1 317 ? -20.476 -10.921 34.778 1.00 93.81 317 LEU A O 1
ATOM 2609 N N . GLU A 1 318 ? -19.805 -12.539 33.370 1.00 93.12 318 GLU A N 1
ATOM 2610 C CA . GLU A 1 318 ? -21.097 -13.239 33.336 1.00 93.12 318 GLU A CA 1
ATOM 2611 C C . GLU A 1 318 ? -21.435 -13.858 34.696 1.00 93.12 318 GLU A C 1
ATOM 2613 O O . GLU A 1 318 ? -22.557 -13.681 35.178 1.00 93.12 318 GLU A O 1
ATOM 2618 N N . LEU A 1 319 ? -20.460 -14.499 35.351 1.00 94.12 319 LEU A N 1
ATOM 2619 C CA . LEU A 1 319 ? -20.635 -15.045 36.697 1.00 94.12 319 LEU A CA 1
ATOM 2620 C C . LEU A 1 319 ? -20.962 -13.940 37.709 1.00 94.12 319 LEU A C 1
ATOM 2622 O O . LEU A 1 319 ? -21.924 -14.056 38.468 1.00 94.12 319 LEU A O 1
ATOM 2626 N N . HIS A 1 320 ? -20.199 -12.844 37.690 1.00 93.50 320 HIS A N 1
ATOM 2627 C CA . HIS A 1 320 ? -20.428 -11.721 38.599 1.00 93.50 320 HIS A CA 1
ATOM 2628 C C . HIS A 1 320 ? -21.815 -11.094 38.379 1.00 93.50 320 HIS A C 1
ATOM 2630 O O . HIS A 1 320 ? -22.510 -10.745 39.332 1.00 93.50 320 HIS A O 1
ATOM 2636 N N . LEU A 1 321 ? -22.268 -10.997 37.127 1.00 93.12 321 LEU A N 1
ATOM 2637 C CA . LEU A 1 321 ? -23.600 -10.490 36.816 1.00 93.12 321 LEU A CA 1
ATOM 2638 C C . LEU A 1 321 ? -24.716 -11.425 37.311 1.00 93.12 321 LEU A C 1
ATOM 2640 O O . LEU A 1 321 ? -25.768 -10.939 37.733 1.00 93.12 321 LEU A O 1
ATOM 2644 N N . GLU A 1 322 ? -24.510 -12.744 37.273 1.00 92.56 322 GLU A N 1
ATOM 2645 C CA . GLU A 1 322 ? -25.451 -13.731 37.818 1.00 92.56 322 GLU A CA 1
ATOM 2646 C C . GLU A 1 322 ? -25.563 -13.613 39.346 1.00 92.56 322 GLU A C 1
ATOM 2648 O O . GLU A 1 322 ? -26.676 -13.509 39.868 1.00 92.56 322 GLU A O 1
ATOM 2653 N N . GLU A 1 323 ? -24.430 -13.538 40.053 1.00 92.75 323 GLU A N 1
ATOM 2654 C CA . GLU A 1 323 ? -24.383 -13.339 41.509 1.00 92.75 323 GLU A CA 1
ATOM 2655 C C . GLU A 1 323 ? -25.093 -12.043 41.924 1.00 92.75 323 GLU A C 1
ATOM 2657 O O . GLU A 1 323 ? -25.974 -12.052 42.787 1.00 92.75 323 GLU A O 1
ATOM 2662 N N . LEU A 1 324 ? -24.786 -10.939 41.244 1.00 92.50 324 LEU A N 1
ATOM 2663 C CA . LEU A 1 324 ? -25.381 -9.639 41.533 1.00 92.50 324 LEU A CA 1
ATOM 2664 C C . LEU A 1 324 ? -26.882 -9.595 41.187 1.00 92.50 324 LEU A C 1
ATOM 2666 O O . LEU A 1 324 ? -27.670 -8.927 41.857 1.00 92.50 324 LEU A O 1
ATOM 2670 N N . SER A 1 325 ? -27.310 -10.322 40.151 1.00 89.50 325 SER A N 1
ATOM 2671 C CA . SER A 1 325 ? -28.732 -10.445 39.800 1.00 89.50 325 SER A CA 1
ATOM 2672 C C . SER A 1 325 ? -29.518 -11.193 40.876 1.00 89.50 325 SER A C 1
ATOM 2674 O O . SER A 1 325 ? -30.656 -10.817 41.166 1.00 89.50 325 SER A O 1
ATOM 2676 N N . LEU A 1 326 ? -28.920 -12.225 41.481 1.00 90.31 326 LEU A N 1
ATOM 2677 C CA . LEU A 1 326 ? -29.502 -12.925 42.625 1.00 90.31 326 LEU A CA 1
ATOM 2678 C C . LEU A 1 326 ? -29.596 -12.000 43.842 1.00 90.31 326 LEU A C 1
ATOM 2680 O O . LEU A 1 326 ? -30.662 -11.921 44.444 1.00 90.31 326 LEU A O 1
ATOM 2684 N N . GLU A 1 327 ? -28.542 -11.239 44.149 1.00 88.50 327 GLU A N 1
ATOM 2685 C CA . GLU A 1 327 ? -28.545 -10.278 45.260 1.00 88.50 327 GLU A CA 1
ATOM 2686 C C . GLU A 1 327 ? -29.623 -9.197 45.086 1.00 88.50 327 GLU A C 1
ATOM 2688 O O . GLU A 1 327 ? -30.391 -8.924 46.008 1.00 88.50 327 GLU A O 1
ATOM 2693 N N . ILE A 1 328 ? -29.762 -8.634 43.879 1.00 87.12 328 ILE A N 1
ATOM 2694 C CA . ILE A 1 328 ? -30.834 -7.678 43.559 1.00 87.12 328 ILE A CA 1
ATOM 2695 C C . ILE A 1 328 ? -32.213 -8.318 43.739 1.00 87.12 328 ILE A C 1
ATOM 2697 O O . ILE A 1 328 ? -33.124 -7.666 44.249 1.00 87.12 328 ILE A O 1
ATOM 2701 N N . HIS A 1 329 ? -32.389 -9.568 43.311 1.00 87.25 329 HIS A N 1
ATOM 2702 C CA . HIS A 1 329 ? -33.666 -10.262 43.432 1.00 87.25 329 HIS A CA 1
ATOM 2703 C C . HIS A 1 329 ? -34.027 -10.537 44.896 1.00 87.25 329 HIS A C 1
ATOM 2705 O O . HIS A 1 329 ? -35.132 -10.206 45.316 1.00 87.25 329 HIS A O 1
ATOM 2711 N N . GLU A 1 330 ? -33.082 -11.051 45.686 1.00 86.38 330 GLU A N 1
ATOM 2712 C CA . GLU A 1 330 ? -33.246 -11.261 47.128 1.00 86.38 330 GLU A CA 1
ATOM 2713 C C . GLU A 1 330 ? -33.520 -9.951 47.874 1.00 86.38 330 GLU A C 1
ATOM 2715 O O . GLU A 1 330 ? -34.268 -9.938 48.851 1.00 86.38 330 GLU A O 1
ATOM 2720 N N . PHE A 1 331 ? -32.932 -8.845 47.417 1.00 82.94 331 PHE A N 1
ATOM 2721 C CA . PHE A 1 331 ? -33.183 -7.517 47.961 1.00 82.94 331 PHE A CA 1
ATOM 2722 C C . PHE A 1 331 ? -34.590 -6.999 47.618 1.00 82.94 331 PHE A C 1
ATOM 2724 O O . PHE A 1 331 ? -35.213 -6.338 48.438 1.00 82.94 331 PHE A O 1
ATOM 2731 N N . GLU A 1 332 ? -35.113 -7.285 46.420 1.00 80.06 332 GLU A N 1
ATOM 2732 C CA . GLU A 1 332 ? -36.458 -6.857 46.001 1.00 80.06 332 GLU A CA 1
ATOM 2733 C C . GLU A 1 332 ? -37.600 -7.735 46.553 1.00 80.06 332 GLU A C 1
ATOM 2735 O O . GLU A 1 332 ? -38.755 -7.307 46.501 1.00 80.06 332 GLU A O 1
ATOM 2740 N N . GLU A 1 333 ? -37.303 -8.936 47.063 1.00 77.38 333 GLU A N 1
ATOM 2741 C CA . GLU A 1 333 ? -38.276 -9.846 47.697 1.00 77.38 333 GLU A CA 1
ATOM 2742 C C . GLU A 1 333 ? -38.389 -9.706 49.229 1.00 77.38 333 GLU A C 1
ATOM 2744 O O . GLU A 1 333 ? -39.306 -10.290 49.819 1.00 77.38 333 GLU A O 1
ATOM 2749 N N . LYS A 1 334 ? -37.484 -8.956 49.870 1.00 59.28 334 LYS A N 1
ATOM 2750 C CA . LYS A 1 334 ? -37.590 -8.545 51.282 1.00 59.28 334 LYS A CA 1
ATOM 2751 C C . LYS A 1 334 ? -38.571 -7.387 51.432 1.00 59.28 334 LYS A C 1
ATOM 2753 O O . LYS A 1 334 ? -39.310 -7.413 52.445 1.00 59.28 334 LYS A O 1
#